Protein AF-A0A1Y5SF19-F1 (afdb_monomer_lite)

Foldseek 3Di:
DPPVVNVVVVVVVLVVVLVVCVVVVNPVVSVVSVVVVVVVVVVVVVVVVVVVVVVVVVVVVVVVVVVVVVVVVVVVVVVVVVVVVVVCVVVLVVVLVVLCVVCVVPADPVLNVLLCVLLVVLVVLVVVLVVVVVVLVVVLVVVLVVLVPDDDPDPVVSVVVNVVSVVVSVVVVVVSVVVVVVSVCSSCVSNVVSVVSSVVVVVCVVVVNPDHVVVVVCVVVNDPPPPD

Organism: NCBI:txid1312363

Secondary structure (DSSP, 8-state):
---HHHHHHHHHHHHHHHHHHHHTT-HHHHHHHHHHHHHHHHHHHHHHHHHHHHHHHHHHHHHHHHHHHHHHHHHHHHHHHHHHHHHHHHHHHHHHHHHHHHHGGGS-HHHHHHHHHHHHHHHHHHHHHHHHHHHHHHHHHHHHHHHHTS--S-HHHHHHHHHHHHHHHHHHHHHHHHHHHHHHHHHHHHHHHHHHHHHHHHHHHHTT----HHHHHHHHH-------

pLDDT: mean 84.12, std 7.46, range [51.75, 96.62]

Sequence (228 aa):
MHSDDERAEDDRRVNALVEYIRSLGLERMARDISDERIAGRIHDRQLWINSYDIQKSIEDDRQENIEQRFITFQAQLFDKAANYNNIVITFGYAGFFAIWNFVSDRLHSWDTALIALLLGSSLLVFIFWTLSVSFHNAFAMRKLTGIYLAEFENTEDKIAAIVEKESKINLGLMRLQRIWLFVFFFTVATGFSAGLALIVLMLCRVLGIDFDLFDIWIAVVGPPTYEI

Structure (mmCIF, N/CA/C/O backbone):
data_AF-A0A1Y5SF19-F1
#
_entry.id   AF-A0A1Y5SF19-F1
#
loop_
_atom_site.group_PDB
_atom_site.id
_atom_site.type_symbol
_atom_site.label_atom_id
_atom_site.label_alt_id
_atom_site.label_comp_id
_atom_site.label_asym_id
_atom_site.label_entity_id
_atom_site.label_seq_id
_atom_site.pdbx_PDB_ins_code
_atom_site.Cartn_x
_atom_site.Cartn_y
_atom_site.Cartn_z
_atom_site.occupancy
_atom_site.B_iso_or_equiv
_atom_site.auth_seq_id
_atom_site.auth_comp_id
_atom_site.auth_asym_id
_atom_site.auth_atom_id
_atom_site.pdbx_PDB_model_num
ATOM 1 N N . MET A 1 1 ? -31.923 -23.424 32.220 1.00 51.75 1 MET A N 1
ATOM 2 C CA . MET A 1 1 ? -32.894 -22.365 31.889 1.00 51.75 1 MET A CA 1
ATOM 3 C C . MET A 1 1 ? -34.243 -22.884 32.368 1.00 51.75 1 MET A C 1
ATOM 5 O O . MET A 1 1 ? -34.854 -23.654 31.644 1.00 51.75 1 MET A O 1
ATOM 9 N N . HIS A 1 2 ? -34.620 -22.628 33.628 1.00 59.09 2 HIS A N 1
ATOM 10 C CA . HIS A 1 2 ? -35.980 -22.958 34.084 1.00 59.09 2 HIS A CA 1
ATOM 11 C C . HIS A 1 2 ? -36.933 -22.095 33.266 1.00 59.09 2 HIS A C 1
ATOM 13 O O . HIS A 1 2 ? -36.716 -20.882 33.187 1.00 59.09 2 HIS A O 1
ATOM 19 N N . SER A 1 3 ? -37.906 -22.713 32.600 1.00 74.56 3 SER A N 1
ATOM 20 C CA . SER A 1 3 ? -38.904 -21.957 31.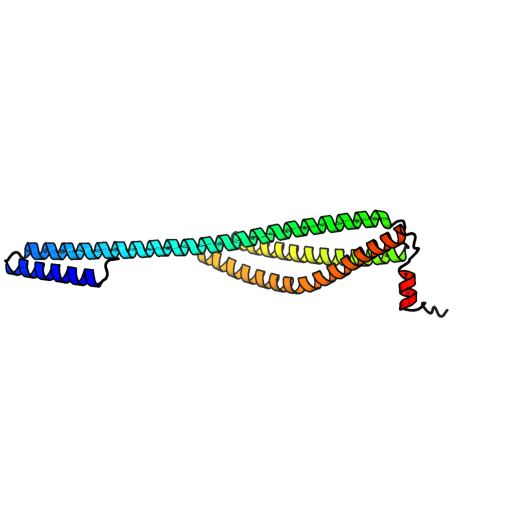850 1.00 74.56 3 SER A CA 1
ATOM 21 C C . SER A 1 3 ? -39.687 -21.083 32.829 1.00 74.56 3 SER A C 1
ATOM 23 O O . SER A 1 3 ? -39.880 -21.450 33.992 1.00 74.56 3 SER A O 1
ATOM 25 N N . ASP A 1 4 ? -40.129 -19.906 32.388 1.00 82.69 4 ASP A N 1
ATOM 26 C CA . ASP A 1 4 ? -40.944 -19.025 33.234 1.00 82.69 4 ASP A CA 1
ATOM 27 C C . ASP A 1 4 ? -42.213 -19.735 33.754 1.00 82.69 4 ASP A C 1
ATOM 29 O O . ASP A 1 4 ? -42.713 -19.400 34.828 1.00 82.69 4 ASP A O 1
ATOM 33 N N . ASP A 1 5 ? -42.658 -20.787 33.058 1.00 84.44 5 ASP A N 1
ATOM 34 C CA . ASP A 1 5 ? -43.740 -21.679 33.478 1.00 84.44 5 ASP A CA 1
ATOM 35 C C . ASP A 1 5 ? -43.418 -22.483 34.747 1.00 84.44 5 ASP A C 1
ATOM 37 O O . ASP A 1 5 ? -44.255 -22.540 35.652 1.00 84.44 5 ASP A O 1
ATOM 41 N N . GLU A 1 6 ? -42.212 -23.057 34.865 1.00 85.75 6 GLU A N 1
ATOM 42 C CA . GLU A 1 6 ? -41.793 -23.770 36.083 1.00 85.75 6 GLU A CA 1
ATOM 43 C C . GLU A 1 6 ? -41.767 -22.814 37.278 1.00 85.75 6 GLU A C 1
ATOM 45 O O . GLU A 1 6 ? -42.279 -23.139 38.347 1.00 85.75 6 GLU A O 1
ATOM 50 N N . ARG A 1 7 ? -41.265 -21.589 37.083 1.00 83.00 7 ARG A N 1
ATOM 51 C CA . ARG A 1 7 ? -41.240 -20.556 38.132 1.00 83.00 7 ARG A CA 1
ATOM 52 C C . ARG A 1 7 ? -42.643 -20.128 38.560 1.00 83.00 7 ARG A C 1
ATOM 54 O O . ARG A 1 7 ? -42.890 -19.943 39.751 1.00 83.00 7 ARG A O 1
ATOM 61 N N . ALA A 1 8 ? -43.568 -19.990 37.612 1.00 87.81 8 ALA A N 1
ATOM 62 C CA . ALA A 1 8 ? -44.952 -19.627 37.897 1.00 87.81 8 ALA A CA 1
ATOM 63 C C . ALA A 1 8 ? -45.712 -20.738 38.641 1.00 87.81 8 ALA A C 1
ATOM 65 O O . ALA A 1 8 ? -46.604 -20.461 39.445 1.00 87.81 8 ALA A O 1
ATOM 66 N N . GLU A 1 9 ? -45.406 -22.008 38.377 1.00 91.50 9 GLU A N 1
ATOM 67 C CA . GLU A 1 9 ? -45.963 -23.130 39.138 1.00 91.50 9 GLU A CA 1
ATOM 68 C C . GLU A 1 9 ? -45.400 -23.191 40.561 1.00 91.50 9 GLU A C 1
ATOM 70 O O . GLU A 1 9 ? -46.152 -23.369 41.521 1.00 91.50 9 GLU A O 1
ATOM 75 N N . ASP A 1 10 ? -44.104 -22.951 40.713 1.00 89.19 10 ASP A N 1
ATOM 76 C CA . ASP A 1 10 ? -43.437 -22.953 42.009 1.00 89.19 10 ASP A CA 1
ATOM 77 C C . ASP A 1 10 ? -43.920 -21.806 42.913 1.00 89.19 10 ASP A C 1
ATOM 79 O O . ASP A 1 10 ? -44.195 -22.006 44.098 1.00 89.19 10 ASP A O 1
ATOM 83 N N . ASP A 1 11 ? -44.133 -20.616 42.346 1.00 89.94 11 ASP A N 1
ATOM 84 C CA . ASP A 1 11 ? -44.724 -19.480 43.061 1.00 89.94 11 ASP A CA 1
ATOM 85 C C . ASP A 1 11 ? -46.183 -19.745 43.459 1.00 89.94 11 ASP A C 1
ATOM 87 O O . ASP A 1 11 ? -46.604 -19.365 44.553 1.00 89.94 11 ASP A O 1
ATOM 91 N N . ARG A 1 12 ? -46.951 -20.463 42.627 1.00 93.75 12 ARG A N 1
ATOM 92 C CA . ARG A 1 12 ? -48.301 -20.920 42.999 1.00 93.75 12 ARG A CA 1
ATOM 93 C C . ARG A 1 12 ? -48.258 -21.881 44.186 1.00 93.75 12 ARG A C 1
ATOM 95 O O . ARG A 1 12 ? -49.059 -21.729 45.108 1.00 93.75 12 ARG A O 1
ATOM 102 N N . ARG A 1 13 ? -47.314 -22.827 44.200 1.00 94.00 13 ARG A N 1
ATOM 103 C CA . ARG A 1 13 ? -47.142 -23.786 45.306 1.00 94.00 13 ARG A CA 1
ATOM 104 C C . ARG A 1 13 ? -46.737 -23.095 46.604 1.00 94.00 13 ARG A C 1
ATOM 106 O O . ARG A 1 13 ? -47.321 -23.383 47.646 1.00 94.00 13 ARG A O 1
ATOM 113 N N . VAL A 1 14 ? -45.791 -22.158 46.550 1.00 91.31 14 VAL A N 1
ATOM 114 C CA . VAL A 1 14 ? -45.365 -21.411 47.742 1.00 91.31 14 VAL A CA 1
ATOM 115 C C . VAL A 1 14 ? -46.466 -20.499 48.263 1.00 91.31 14 VAL A C 1
ATOM 117 O O . VAL A 1 14 ? -46.700 -20.485 49.467 1.00 91.31 14 VAL A O 1
ATOM 120 N N . ASN A 1 15 ? -47.204 -19.807 47.393 1.00 93.75 15 ASN A N 1
ATOM 121 C CA . ASN A 1 15 ? -48.325 -18.971 47.830 1.00 93.75 15 ASN A CA 1
ATOM 122 C C . ASN A 1 15 ? -49.430 -19.797 48.505 1.00 93.75 15 ASN A C 1
ATOM 124 O O . ASN A 1 15 ? -49.919 -19.402 49.562 1.00 93.75 15 ASN A O 1
ATOM 128 N N . ALA A 1 16 ? -49.767 -20.969 47.956 1.00 95.31 16 ALA A N 1
ATOM 129 C CA . ALA A 1 16 ? -50.725 -21.883 48.578 1.00 95.31 16 ALA A CA 1
ATOM 130 C C . ALA A 1 16 ? -50.248 -22.368 49.961 1.00 95.31 16 ALA A C 1
ATOM 132 O O . ALA A 1 16 ? -51.035 -22.467 50.902 1.00 95.31 16 ALA A O 1
ATOM 133 N N . LEU A 1 17 ? -48.945 -22.629 50.109 1.00 94.62 17 LEU A N 1
ATOM 134 C CA . LEU A 1 17 ? -48.341 -23.042 51.375 1.00 94.62 17 LEU A CA 1
ATOM 135 C C . LEU A 1 17 ? -48.334 -21.902 52.409 1.00 94.62 17 LEU A C 1
ATOM 137 O O . LEU A 1 17 ? -48.634 -22.131 53.579 1.00 94.62 17 LEU A O 1
ATOM 141 N N . VAL A 1 18 ? -48.073 -20.666 51.979 1.00 94.56 18 VAL A N 1
ATOM 142 C CA . VAL A 1 18 ? -48.155 -19.457 52.816 1.00 94.56 18 VAL A CA 1
ATOM 143 C C . VAL A 1 18 ? -49.590 -19.214 53.301 1.00 94.56 18 VAL A C 1
ATOM 145 O O . VAL A 1 18 ? -49.793 -18.948 54.488 1.00 94.56 18 VAL A O 1
ATOM 148 N N . GLU A 1 19 ? -50.594 -19.344 52.427 1.00 94.69 19 GLU A N 1
ATOM 149 C CA . GLU A 1 19 ? -52.012 -19.241 52.808 1.00 94.69 19 GLU A CA 1
ATOM 150 C C . GLU A 1 19 ? -52.418 -20.330 53.803 1.00 94.69 19 GLU A C 1
ATOM 152 O O . GLU A 1 19 ? -53.073 -20.040 54.808 1.00 94.69 19 GLU A O 1
ATOM 157 N N . TYR A 1 20 ? -51.970 -21.565 53.573 1.00 95.75 20 TYR A N 1
ATOM 158 C CA . TYR A 1 20 ? -52.215 -22.673 54.486 1.00 95.75 20 TYR A CA 1
ATOM 159 C C . TYR A 1 20 ? -51.613 -22.414 55.877 1.00 95.75 20 TYR A C 1
ATOM 161 O O . TYR A 1 20 ? -52.317 -22.520 56.880 1.00 95.75 20 TYR A O 1
ATOM 169 N N . ILE A 1 21 ? -50.350 -21.987 55.964 1.00 93.69 21 ILE A N 1
ATOM 170 C CA . ILE A 1 21 ? -49.694 -21.654 57.244 1.00 93.69 21 ILE A CA 1
ATOM 171 C C . ILE A 1 21 ? -50.409 -20.496 57.953 1.00 93.69 21 ILE A C 1
ATOM 173 O O . ILE A 1 21 ? -50.584 -20.528 59.174 1.00 93.69 21 ILE A O 1
ATOM 177 N N . ARG A 1 22 ? -50.881 -19.493 57.202 1.00 93.56 22 ARG A N 1
ATOM 178 C CA . ARG A 1 22 ? -51.664 -18.382 57.756 1.00 93.56 22 ARG A CA 1
ATOM 179 C C . ARG A 1 22 ? -52.989 -18.875 58.351 1.00 93.56 22 ARG A C 1
ATOM 181 O O . ARG A 1 22 ? -53.363 -18.424 59.431 1.00 93.56 22 ARG A O 1
ATOM 188 N N . SER A 1 23 ? -53.649 -19.844 57.712 1.00 95.38 23 SER A N 1
ATOM 189 C CA . SER A 1 23 ? -54.886 -20.453 58.229 1.00 95.38 23 SER A CA 1
ATOM 190 C C . SER A 1 23 ? -54.698 -21.204 59.559 1.00 95.38 23 SER A C 1
ATOM 192 O O . SER A 1 23 ? -55.637 -21.303 60.343 1.00 95.38 23 SER A O 1
ATOM 194 N N . LEU A 1 24 ? -53.474 -21.660 59.861 1.00 96.19 24 LEU A N 1
ATOM 195 C CA . LEU A 1 24 ? -53.110 -22.302 61.132 1.00 96.19 24 LEU A CA 1
ATOM 196 C C . LEU A 1 24 ? -52.789 -21.295 62.258 1.00 96.19 24 LEU A C 1
ATOM 198 O O . LEU A 1 24 ? -52.412 -21.704 63.354 1.00 96.19 24 LEU A O 1
ATOM 202 N N . GLY A 1 25 ? -52.900 -19.984 62.006 1.00 95.56 25 GLY A N 1
ATOM 203 C CA . GLY A 1 25 ? -52.588 -18.922 62.973 1.00 95.56 25 GLY A CA 1
ATOM 204 C C . GLY A 1 25 ? -51.095 -18.594 63.108 1.00 95.56 25 GLY A C 1
ATOM 205 O O . GLY A 1 25 ? -50.709 -17.797 63.963 1.00 95.56 25 GLY A O 1
ATOM 206 N N . LEU A 1 26 ? -50.235 -19.167 62.260 1.00 96.62 26 LEU A N 1
ATOM 207 C CA . LEU A 1 26 ? -48.782 -18.962 62.275 1.00 96.62 26 LEU A CA 1
ATOM 208 C C . LEU A 1 26 ? -48.362 -17.781 61.384 1.00 96.62 26 LEU A C 1
ATOM 210 O O . LEU A 1 26 ? -47.526 -17.918 60.490 1.00 96.62 26 LEU A O 1
ATOM 214 N N . GLU A 1 27 ? -48.928 -16.594 61.619 1.00 95.06 27 GLU A N 1
ATOM 215 C CA . GLU A 1 27 ? -48.705 -15.432 60.743 1.00 95.06 27 GLU A CA 1
ATOM 216 C C . GLU A 1 27 ? -47.234 -15.044 60.580 1.00 95.06 27 GLU A C 1
ATOM 218 O O . GLU A 1 27 ? -46.820 -14.646 59.492 1.00 95.06 27 GLU A O 1
ATOM 223 N N . ARG A 1 28 ? -46.448 -15.147 61.656 1.00 95.06 28 ARG A N 1
ATOM 224 C CA . ARG A 1 28 ? -45.032 -14.769 61.636 1.00 95.06 28 ARG A CA 1
ATOM 225 C C . ARG A 1 28 ? -44.236 -15.655 60.678 1.00 95.06 28 ARG A C 1
ATOM 227 O O . ARG A 1 28 ? -43.524 -15.136 59.836 1.00 95.06 28 ARG A O 1
ATOM 234 N N . MET A 1 29 ? -44.449 -16.970 60.741 1.00 93.50 29 MET A N 1
ATOM 235 C CA . MET A 1 29 ? -43.780 -17.930 59.860 1.00 93.50 29 MET A CA 1
ATOM 236 C C . MET A 1 29 ? -44.219 -17.762 58.401 1.00 93.50 29 MET A C 1
ATOM 238 O O . MET A 1 29 ? -43.385 -17.792 57.504 1.00 93.50 29 MET A O 1
ATOM 242 N N . ALA A 1 30 ? -45.513 -17.524 58.154 1.00 92.62 30 ALA A N 1
ATOM 243 C CA . ALA A 1 30 ? -46.012 -17.227 56.810 1.00 92.62 30 ALA A CA 1
ATOM 244 C C . ALA A 1 30 ? -45.360 -15.962 56.216 1.00 92.62 30 ALA A C 1
ATOM 246 O O . ALA A 1 30 ? -45.064 -15.919 55.022 1.00 92.62 30 ALA A O 1
ATOM 247 N N . ARG A 1 31 ? -45.123 -14.939 57.050 1.00 94.12 31 ARG A N 1
ATOM 248 C CA . ARG A 1 31 ? -44.456 -13.694 56.652 1.00 94.12 31 ARG A CA 1
ATOM 249 C C . ARG A 1 31 ? -42.971 -13.915 56.367 1.00 94.12 31 ARG A C 1
ATOM 251 O O . ARG A 1 31 ? -42.526 -13.542 55.290 1.00 94.12 31 ARG A O 1
ATOM 258 N N . ASP A 1 32 ? -42.261 -14.603 57.258 1.00 94.88 32 ASP A N 1
ATOM 259 C CA . ASP A 1 32 ? -40.832 -14.900 57.097 1.00 94.88 32 ASP A CA 1
ATOM 260 C C . ASP A 1 32 ? -40.567 -15.703 55.804 1.00 94.88 32 ASP A C 1
ATOM 262 O O . ASP A 1 32 ? -39.682 -15.348 55.030 1.00 94.88 32 ASP A O 1
ATOM 266 N N . ILE A 1 33 ? -41.399 -16.714 55.502 1.00 91.31 33 ILE A N 1
ATOM 267 C CA . ILE A 1 33 ? -41.307 -17.504 54.256 1.00 91.31 33 ILE A CA 1
ATOM 268 C C . ILE A 1 33 ? -41.541 -16.627 53.016 1.00 91.31 33 ILE A C 1
ATOM 270 O O . ILE A 1 33 ? -40.843 -16.761 52.009 1.00 91.31 33 ILE A O 1
ATOM 274 N N . SER A 1 34 ? -42.530 -15.729 53.067 1.00 91.69 34 SER A N 1
ATOM 275 C CA . SER A 1 34 ? -42.816 -14.798 51.970 1.00 91.69 34 SER A CA 1
ATOM 276 C C . SER A 1 34 ? -41.658 -13.821 51.745 1.00 91.69 34 SER A C 1
ATOM 278 O O . SER A 1 34 ? -41.264 -13.586 50.601 1.00 91.69 34 SER A O 1
ATOM 280 N N . ASP A 1 35 ? -41.103 -13.263 52.819 1.00 93.44 35 ASP A N 1
ATOM 281 C CA . ASP A 1 35 ? -40.017 -12.285 52.761 1.00 93.44 35 ASP A CA 1
ATOM 282 C C . ASP A 1 35 ? -38.720 -12.926 52.246 1.00 93.44 35 ASP A C 1
ATOM 284 O O . ASP A 1 35 ? -38.072 -12.368 51.358 1.00 93.44 35 ASP A O 1
ATOM 288 N N . GLU A 1 36 ? -38.385 -14.136 52.705 1.00 91.75 36 GLU A N 1
ATOM 289 C CA . GLU A 1 36 ? -37.239 -14.906 52.210 1.00 91.75 36 GLU A CA 1
ATOM 290 C C . GLU A 1 36 ? -37.381 -15.236 50.714 1.00 91.75 36 GLU A C 1
ATOM 292 O O . GLU A 1 36 ? -36.435 -15.067 49.941 1.00 91.75 36 GLU A O 1
ATOM 297 N N . ARG A 1 37 ? -38.587 -15.603 50.257 1.00 87.56 37 ARG A N 1
ATOM 298 C CA . ARG A 1 37 ? -38.882 -15.844 48.831 1.00 87.56 37 ARG A CA 1
ATOM 299 C C . ARG A 1 37 ? -38.738 -14.567 47.993 1.00 87.56 37 ARG A C 1
ATOM 301 O O . ARG A 1 37 ? -38.227 -14.614 46.873 1.00 87.56 37 ARG A O 1
ATOM 308 N N . ILE A 1 38 ? -39.186 -13.416 48.502 1.00 89.38 38 ILE A N 1
ATOM 309 C CA . ILE A 1 38 ? -39.025 -12.119 47.823 1.00 89.38 38 ILE A CA 1
ATOM 310 C C . ILE A 1 38 ? -37.543 -11.740 47.742 1.00 89.38 38 ILE A C 1
ATOM 312 O O . ILE A 1 38 ? -37.080 -11.371 46.661 1.00 89.38 38 ILE A O 1
ATOM 316 N N . ALA A 1 39 ? -36.797 -11.880 48.840 1.00 90.75 39 ALA A N 1
ATOM 317 C CA . ALA A 1 39 ? -35.363 -11.617 48.883 1.00 90.75 39 ALA A CA 1
ATOM 318 C C . ALA A 1 39 ? -34.590 -12.521 47.908 1.00 90.75 39 ALA A C 1
ATOM 320 O O . ALA A 1 39 ? -33.769 -12.023 47.137 1.00 90.75 39 ALA A O 1
ATOM 321 N N . GLY A 1 40 ? -34.925 -13.815 47.861 1.00 89.69 40 GLY A N 1
ATOM 322 C CA . GLY A 1 40 ? -34.378 -14.766 46.892 1.00 89.69 40 GLY A CA 1
ATOM 323 C C . GLY A 1 40 ? -34.631 -14.340 45.444 1.00 89.69 40 GLY A C 1
ATOM 324 O O . GLY A 1 40 ? -33.696 -14.277 44.653 1.00 89.69 40 GLY A O 1
ATOM 325 N N . ARG A 1 41 ? -35.859 -13.920 45.097 1.00 85.38 41 ARG A N 1
ATOM 326 C CA . ARG A 1 41 ? -36.172 -13.430 43.737 1.00 85.38 41 ARG A CA 1
ATOM 327 C C . ARG A 1 41 ? -35.402 -12.171 43.355 1.00 85.38 41 ARG A C 1
ATOM 329 O O . ARG A 1 41 ? -35.012 -12.028 42.197 1.00 85.38 41 ARG A O 1
ATOM 336 N N . ILE A 1 42 ? -35.221 -11.241 44.292 1.00 89.50 42 ILE A N 1
ATOM 337 C CA . ILE A 1 42 ? -34.429 -10.028 44.051 1.00 89.50 42 ILE A CA 1
ATOM 338 C C . ILE A 1 42 ? -32.971 -10.415 43.795 1.00 89.50 42 ILE A C 1
ATOM 340 O O . ILE A 1 42 ? -32.379 -9.936 42.829 1.00 89.50 42 ILE A O 1
ATOM 344 N N . HIS A 1 43 ? -32.420 -11.319 44.607 1.00 89.31 43 HIS A N 1
ATOM 345 C CA . HIS A 1 43 ? -31.059 -11.819 44.439 1.00 89.31 43 HIS A CA 1
ATOM 346 C C . HIS A 1 43 ? -30.867 -12.535 43.094 1.00 89.31 43 HIS A C 1
ATOM 348 O O . HIS A 1 43 ? -29.951 -12.193 42.349 1.00 89.31 43 HIS A O 1
ATOM 354 N N . ASP A 1 44 ? -31.774 -13.441 42.727 1.00 88.56 44 ASP A N 1
ATOM 355 C CA . ASP A 1 44 ? -31.727 -14.172 41.456 1.00 88.56 44 ASP A CA 1
ATOM 356 C C . ASP A 1 44 ? -31.834 -13.241 40.243 1.00 88.56 44 ASP A C 1
ATOM 358 O O . ASP A 1 44 ? -31.121 -13.415 39.253 1.00 88.56 44 ASP A O 1
ATOM 362 N N . ARG A 1 45 ? -32.698 -12.218 40.307 1.00 85.12 45 ARG A N 1
ATOM 363 C CA . ARG A 1 45 ? -32.780 -11.194 39.254 1.00 85.12 45 ARG A CA 1
ATOM 364 C C . ARG A 1 45 ? -31.498 -10.380 39.161 1.00 85.12 45 ARG A C 1
ATOM 366 O O . ARG A 1 45 ? -31.059 -10.099 38.052 1.00 85.12 45 ARG A O 1
ATOM 373 N N . GLN A 1 46 ? -30.886 -10.032 40.291 1.00 88.94 46 GLN A N 1
ATOM 374 C CA . GLN A 1 46 ? -29.619 -9.305 40.299 1.00 88.94 46 GLN A CA 1
ATOM 375 C C . GLN A 1 46 ? -28.492 -10.144 39.688 1.00 88.94 46 GLN A C 1
ATOM 377 O O . GLN A 1 46 ? -27.716 -9.627 38.888 1.00 88.94 46 GLN A O 1
ATOM 382 N N . LEU A 1 47 ? -28.430 -11.441 40.013 1.00 89.31 47 LEU A N 1
ATOM 383 C CA . LEU A 1 47 ? -27.497 -12.381 39.390 1.00 89.31 47 LEU A CA 1
ATOM 384 C C . LEU A 1 47 ? -27.734 -12.484 37.883 1.00 89.31 47 LEU A C 1
ATOM 386 O O . LEU A 1 47 ? -26.774 -12.473 37.118 1.00 89.31 47 LEU A O 1
ATOM 390 N N . TRP A 1 48 ? -28.997 -12.538 37.453 1.00 84.56 48 TRP A N 1
ATOM 391 C CA . TRP A 1 48 ? -29.341 -12.590 36.036 1.00 84.56 48 TRP A CA 1
ATOM 392 C C . TRP A 1 48 ? -28.914 -11.321 35.290 1.00 84.56 48 TRP A C 1
ATOM 394 O O . TRP A 1 48 ? -28.211 -11.436 34.289 1.00 84.56 48 TRP A O 1
ATOM 404 N N . ILE A 1 49 ? -29.255 -10.131 35.799 1.00 88.50 49 ILE A N 1
ATOM 405 C CA . ILE A 1 49 ? -28.849 -8.841 35.210 1.00 88.50 49 ILE A CA 1
ATOM 406 C C . ILE A 1 49 ? -27.324 -8.766 35.111 1.00 88.50 49 ILE A C 1
ATOM 408 O O . ILE A 1 49 ? -26.791 -8.511 34.039 1.00 88.50 49 ILE A O 1
ATOM 412 N N . ASN A 1 50 ? -26.620 -9.085 36.200 1.00 89.75 50 ASN A N 1
ATOM 413 C CA . ASN A 1 50 ? -25.161 -9.054 36.222 1.00 89.75 50 ASN A CA 1
ATOM 414 C C . ASN A 1 50 ? -24.556 -10.062 35.227 1.00 89.75 50 ASN A C 1
ATOM 416 O O . ASN A 1 50 ? -23.615 -9.745 34.510 1.00 89.75 50 ASN A O 1
ATOM 420 N N . SER A 1 51 ? -25.124 -11.269 35.120 1.00 85.81 51 SER A N 1
ATOM 421 C CA . SER A 1 51 ? -24.669 -12.266 34.142 1.00 85.81 51 SER A CA 1
ATOM 422 C C . SER A 1 51 ? -24.904 -11.828 32.696 1.00 85.81 51 SER A C 1
ATOM 424 O O . SER A 1 51 ? -24.067 -12.095 31.837 1.00 85.81 51 SER A O 1
ATOM 426 N N . TYR A 1 52 ? -26.016 -11.137 32.437 1.00 89.88 52 TYR A N 1
ATOM 427 C CA . TYR A 1 52 ? -26.347 -10.598 31.125 1.00 89.88 52 TYR A CA 1
ATOM 428 C C . TYR A 1 52 ? -25.394 -9.463 30.740 1.00 89.88 52 TYR A C 1
ATOM 430 O O . TYR A 1 52 ? -24.843 -9.485 29.642 1.00 89.88 52 TYR A O 1
ATOM 438 N N . ASP A 1 53 ? -25.135 -8.527 31.656 1.00 88.31 53 ASP A N 1
ATOM 439 C CA . ASP A 1 53 ? -24.197 -7.423 31.437 1.00 88.31 53 ASP A CA 1
ATOM 440 C C . ASP A 1 53 ? -22.769 -7.937 31.192 1.00 88.31 53 ASP A C 1
ATOM 442 O O . ASP A 1 53 ? -22.111 -7.480 30.259 1.00 88.31 53 ASP A O 1
ATOM 446 N N . ILE A 1 54 ? -22.322 -8.949 31.949 1.00 85.50 54 ILE A N 1
ATOM 447 C CA . ILE A 1 54 ? -21.019 -9.607 31.741 1.00 85.50 54 ILE A CA 1
ATOM 448 C C . ILE A 1 54 ? -20.954 -10.300 30.375 1.00 85.50 54 ILE A C 1
ATOM 450 O O . ILE A 1 54 ? -19.953 -10.196 29.672 1.00 85.50 54 ILE A O 1
ATOM 454 N N . GLN A 1 55 ? -21.996 -11.035 29.977 1.00 87.50 55 GLN A N 1
ATOM 455 C CA . GLN A 1 55 ? -22.007 -11.686 28.663 1.00 87.50 55 GLN A CA 1
ATOM 456 C C . GLN A 1 55 ? -21.973 -10.668 27.528 1.00 87.50 55 GLN A C 1
ATOM 458 O O . GLN A 1 55 ? -21.265 -10.877 26.544 1.00 87.50 55 GLN A O 1
ATOM 463 N N . LYS A 1 56 ? -22.711 -9.568 27.678 1.00 89.50 56 LYS A N 1
ATOM 464 C CA . LYS A 1 56 ? -22.732 -8.490 26.701 1.00 89.50 56 LYS A CA 1
ATOM 465 C C . LYS A 1 56 ? -21.367 -7.812 26.591 1.00 89.50 56 LYS A C 1
ATOM 467 O O . LYS A 1 56 ? -20.869 -7.689 25.481 1.00 89.50 56 LYS A O 1
ATOM 472 N N . SER A 1 57 ? -20.728 -7.464 27.711 1.00 82.75 57 SER A N 1
ATOM 473 C CA . SER A 1 57 ? -19.396 -6.849 27.681 1.00 82.75 57 SER A CA 1
ATOM 474 C C . SER A 1 57 ? -18.349 -7.774 27.057 1.00 82.75 57 SER A C 1
ATOM 476 O O . SER A 1 57 ? -17.505 -7.311 26.306 1.00 82.75 57 SER A O 1
ATOM 478 N N . ILE A 1 58 ? -18.422 -9.089 27.305 1.00 84.69 58 ILE A N 1
ATOM 479 C CA . ILE A 1 58 ? -17.524 -10.071 26.673 1.00 84.69 58 ILE A CA 1
ATOM 480 C C . ILE A 1 58 ? -17.725 -10.120 25.153 1.00 84.69 58 ILE A C 1
ATOM 482 O O . ILE A 1 58 ? -16.749 -10.259 24.416 1.00 84.69 58 ILE A O 1
ATOM 486 N N . GLU A 1 59 ? -18.969 -10.060 24.676 1.00 84.75 59 GLU A N 1
ATOM 487 C CA . GLU A 1 59 ? -19.258 -10.077 23.240 1.00 84.75 59 GLU A CA 1
ATOM 488 C C . GLU A 1 59 ? -18.822 -8.771 22.566 1.00 84.75 59 GLU A C 1
ATOM 490 O O . GLU A 1 59 ? -18.185 -8.826 21.513 1.00 84.75 59 GLU A O 1
ATOM 495 N N . ASP A 1 60 ? -19.079 -7.627 23.203 1.00 84.81 60 ASP A N 1
ATOM 496 C CA . ASP A 1 60 ? -18.636 -6.310 22.736 1.00 84.81 60 ASP A CA 1
ATOM 497 C C . ASP A 1 60 ? -17.090 -6.255 22.679 1.00 84.81 60 ASP A C 1
ATOM 499 O O . ASP A 1 60 ? -16.517 -5.989 21.619 1.00 84.81 60 ASP A O 1
ATOM 503 N N . ASP A 1 61 ? -16.394 -6.666 23.749 1.00 79.94 61 ASP A N 1
ATOM 504 C CA . ASP A 1 61 ? -14.925 -6.769 23.796 1.00 79.94 61 ASP A CA 1
ATOM 505 C C . ASP A 1 61 ? -14.380 -7.712 22.713 1.00 79.94 61 ASP A C 1
ATOM 507 O O . ASP A 1 61 ? -13.298 -7.504 22.149 1.00 79.94 61 ASP A O 1
ATOM 511 N N . ARG A 1 62 ? -15.098 -8.804 22.425 1.00 78.06 62 ARG A N 1
ATOM 512 C CA . ARG A 1 62 ? -14.709 -9.769 21.396 1.00 78.06 62 ARG A CA 1
ATOM 513 C C . ARG A 1 62 ? -14.865 -9.175 20.001 1.00 78.06 62 ARG A C 1
ATOM 515 O O . ARG A 1 62 ? -13.983 -9.407 19.170 1.00 78.06 62 ARG A O 1
ATOM 522 N N . GLN A 1 63 ? -15.942 -8.438 19.740 1.00 82.62 63 GLN A N 1
ATOM 523 C CA . GLN A 1 63 ? -16.151 -7.742 18.472 1.00 82.62 63 GLN A CA 1
ATOM 524 C C . GLN A 1 63 ? -15.064 -6.691 18.248 1.00 82.62 63 GLN A C 1
ATOM 526 O O . GLN A 1 63 ? -14.376 -6.761 17.228 1.00 82.62 63 GLN A O 1
ATOM 531 N N . GLU A 1 64 ? -14.804 -5.827 19.231 1.00 78.81 64 GLU A N 1
ATOM 532 C CA . GLU A 1 64 ? -13.734 -4.826 19.150 1.00 78.81 64 GLU A CA 1
ATOM 533 C C . GLU A 1 64 ? -12.362 -5.473 18.909 1.00 78.81 64 GLU A C 1
ATOM 535 O O . GLU A 1 64 ? -11.604 -5.049 18.033 1.00 78.81 64 GLU A O 1
ATOM 540 N N . ASN A 1 65 ? -12.046 -6.564 19.618 1.00 75.69 65 ASN A N 1
ATOM 541 C CA . ASN A 1 65 ? -10.799 -7.301 19.404 1.00 75.69 65 ASN A CA 1
ATOM 542 C C . ASN A 1 65 ? -10.695 -7.897 17.993 1.00 75.69 65 ASN A C 1
ATOM 544 O O . ASN A 1 65 ? -9.601 -7.945 17.423 1.00 75.69 65 ASN A O 1
ATOM 548 N N . ILE A 1 66 ? -11.795 -8.400 17.427 1.00 77.06 66 ILE A N 1
ATOM 549 C CA . ILE A 1 66 ? -11.809 -8.949 16.065 1.00 77.06 66 ILE A CA 1
ATOM 550 C C . ILE A 1 66 ? -11.597 -7.830 15.043 1.00 77.06 66 ILE A C 1
ATOM 552 O O . ILE A 1 66 ? -10.777 -7.997 14.137 1.00 77.06 66 ILE A O 1
ATOM 556 N N . GLU A 1 67 ? -12.266 -6.690 15.206 1.00 73.12 67 GLU A N 1
ATOM 557 C CA . GLU A 1 67 ? -12.107 -5.526 14.332 1.00 73.12 67 GLU A CA 1
ATOM 558 C C . GLU A 1 67 ? -10.676 -4.987 14.371 1.00 73.12 67 GLU A C 1
ATOM 560 O O . GLU A 1 67 ? -10.036 -4.841 13.327 1.00 73.12 67 GLU A O 1
ATOM 565 N N . GLN A 1 68 ? -10.115 -4.792 15.567 1.00 73.06 68 GLN A N 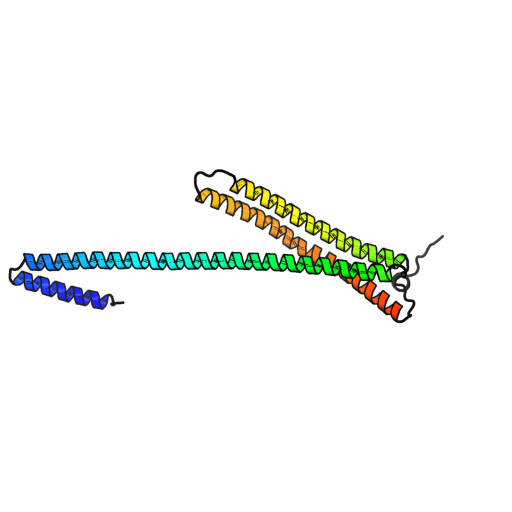1
ATOM 566 C CA . GLN A 1 68 ? -8.729 -4.353 15.727 1.00 73.06 68 GLN A CA 1
ATOM 567 C C . GLN A 1 68 ? -7.740 -5.341 15.106 1.00 73.06 68 GLN A C 1
ATOM 569 O O . GLN A 1 68 ? -6.784 -4.930 14.439 1.00 73.06 68 GLN A O 1
ATOM 574 N N . ARG A 1 69 ? -7.957 -6.652 15.274 1.00 72.31 69 ARG A N 1
ATOM 575 C CA . ARG A 1 69 ? -7.120 -7.681 14.638 1.00 72.31 69 ARG A CA 1
ATOM 576 C C . ARG A 1 69 ? -7.230 -7.639 13.125 1.00 72.31 69 ARG A C 1
ATOM 578 O O . ARG A 1 69 ? -6.212 -7.801 12.458 1.00 72.31 69 ARG A O 1
ATOM 585 N N . PHE A 1 70 ? -8.422 -7.411 12.585 1.00 72.12 70 PHE A N 1
ATOM 586 C CA . PHE A 1 70 ? -8.631 -7.288 11.149 1.00 72.12 70 PHE A CA 1
ATOM 587 C C . PHE A 1 70 ? -7.905 -6.064 10.583 1.00 72.12 70 PHE A C 1
ATOM 589 O O . PHE A 1 70 ? -7.162 -6.201 9.612 1.00 72.12 70 PHE A O 1
ATOM 596 N N . ILE A 1 71 ? -8.027 -4.903 11.235 1.00 74.50 71 ILE A N 1
ATOM 597 C CA . ILE A 1 71 ? -7.305 -3.674 10.872 1.00 74.50 71 ILE A CA 1
ATOM 598 C C . ILE A 1 71 ? -5.792 -3.901 10.941 1.00 74.50 71 ILE A C 1
ATOM 600 O O . ILE A 1 71 ? -5.072 -3.608 9.988 1.00 74.50 71 ILE A O 1
ATOM 604 N N . THR A 1 72 ? -5.303 -4.482 12.038 1.00 71.50 72 THR A N 1
ATOM 605 C CA . THR A 1 72 ? -3.872 -4.769 12.224 1.00 71.50 72 THR A CA 1
ATOM 606 C C . THR A 1 72 ? -3.354 -5.733 11.160 1.00 71.50 72 THR A C 1
ATOM 608 O O . THR A 1 72 ? -2.292 -5.516 10.582 1.00 71.50 72 THR A O 1
ATOM 611 N N . PHE A 1 73 ? -4.106 -6.792 10.866 1.00 74.56 73 PHE A N 1
ATOM 612 C CA . PHE A 1 73 ? -3.760 -7.759 9.831 1.00 74.56 73 PHE A CA 1
ATOM 613 C C . PHE A 1 73 ? -3.744 -7.116 8.441 1.00 74.56 73 PHE A C 1
ATOM 615 O O . PHE A 1 73 ? -2.811 -7.338 7.670 1.00 74.56 73 PHE A O 1
ATOM 622 N N . GLN A 1 74 ? -4.733 -6.276 8.135 1.00 67.00 74 GLN A N 1
ATOM 623 C CA . GLN A 1 74 ? -4.797 -5.539 6.881 1.00 67.00 74 GLN A CA 1
ATOM 624 C C . GLN A 1 74 ? -3.600 -4.591 6.734 1.00 67.00 74 GLN A C 1
ATOM 626 O O . GLN A 1 74 ? -2.945 -4.608 5.693 1.00 67.00 74 GLN A O 1
ATOM 631 N N . ALA A 1 75 ? -3.260 -3.834 7.781 1.00 72.62 75 ALA A N 1
ATOM 632 C CA . ALA A 1 75 ? -2.081 -2.971 7.806 1.00 72.62 75 ALA A CA 1
ATOM 633 C C . ALA A 1 75 ? -0.788 -3.771 7.569 1.00 72.62 75 ALA A C 1
ATOM 635 O O . ALA A 1 75 ? -0.002 -3.432 6.687 1.00 72.62 75 ALA A O 1
ATOM 636 N N . GLN A 1 76 ? -0.613 -4.905 8.258 1.00 72.31 76 GLN A N 1
ATOM 637 C CA . GLN A 1 76 ? 0.547 -5.782 8.066 1.00 72.31 76 GLN A CA 1
ATOM 638 C C . GLN A 1 76 ? 0.643 -6.357 6.645 1.00 72.31 76 GLN A C 1
ATOM 640 O O . GLN A 1 76 ? 1.747 -6.502 6.114 1.00 72.31 76 GLN A O 1
ATOM 645 N N . LEU A 1 77 ? -0.485 -6.711 6.021 1.00 70.81 77 LEU A N 1
ATOM 646 C CA . LEU A 1 77 ? -0.507 -7.157 4.626 1.00 70.81 77 LEU A CA 1
ATOM 647 C C . LEU A 1 77 ? -0.106 -6.033 3.671 1.00 70.81 77 LEU A C 1
ATOM 649 O O . LEU A 1 77 ? 0.689 -6.278 2.763 1.00 70.81 77 LEU A O 1
ATOM 653 N N . PHE A 1 78 ? -0.610 -4.815 3.887 1.00 71.62 78 PHE A N 1
ATOM 654 C CA . PHE A 1 78 ? -0.227 -3.645 3.099 1.00 71.62 78 PHE A CA 1
ATOM 655 C C . PHE A 1 78 ? 1.265 -3.337 3.226 1.00 71.62 78 PHE A C 1
ATOM 657 O O . PHE A 1 78 ? 1.929 -3.167 2.205 1.00 71.62 78 PHE A O 1
ATOM 664 N N . ASP A 1 79 ? 1.815 -3.352 4.440 1.00 72.19 79 ASP A N 1
ATOM 665 C CA . ASP A 1 79 ? 3.240 -3.102 4.675 1.00 72.19 79 ASP A CA 1
ATOM 666 C C . ASP A 1 79 ? 4.123 -4.168 4.015 1.00 72.19 79 ASP A C 1
ATOM 668 O O . ASP A 1 79 ? 5.122 -3.851 3.362 1.00 72.19 79 ASP A O 1
ATOM 672 N N . LYS A 1 80 ? 3.737 -5.448 4.114 1.00 74.44 80 LYS A N 1
ATOM 673 C CA . LYS A 1 80 ? 4.443 -6.541 3.429 1.00 74.44 80 LYS A CA 1
ATOM 674 C C . LYS A 1 80 ? 4.373 -6.403 1.912 1.00 74.44 80 LYS A C 1
ATOM 676 O O . LYS A 1 80 ? 5.392 -6.593 1.249 1.00 74.44 80 LYS A O 1
ATOM 681 N N . ALA A 1 81 ? 3.206 -6.068 1.365 1.00 70.19 81 ALA A N 1
ATOM 682 C CA . ALA A 1 81 ? 3.029 -5.852 -0.066 1.00 70.19 81 ALA A CA 1
ATOM 683 C C . ALA A 1 81 ? 3.855 -4.656 -0.561 1.00 70.19 81 ALA A C 1
ATOM 685 O O . ALA A 1 81 ? 4.506 -4.754 -1.599 1.00 70.19 81 ALA A O 1
ATOM 686 N N . ALA A 1 82 ? 3.894 -3.560 0.201 1.00 74.00 82 ALA A N 1
ATOM 687 C CA . ALA A 1 82 ? 4.713 -2.392 -0.106 1.00 74.00 82 ALA A CA 1
ATOM 688 C C . ALA A 1 82 ? 6.209 -2.734 -0.095 1.00 74.00 82 ALA A C 1
ATOM 690 O O . ALA A 1 82 ? 6.929 -2.385 -1.031 1.00 74.00 82 ALA A O 1
ATOM 691 N N . ASN A 1 83 ? 6.674 -3.473 0.917 1.00 74.25 83 ASN A N 1
ATOM 692 C CA . ASN A 1 83 ? 8.066 -3.908 0.993 1.00 74.25 83 ASN A CA 1
ATOM 693 C C . ASN A 1 83 ? 8.435 -4.848 -0.167 1.00 74.25 83 ASN A C 1
ATOM 695 O O . ASN A 1 83 ? 9.457 -4.658 -0.823 1.00 74.25 83 ASN A O 1
ATOM 699 N N . TYR A 1 84 ? 7.571 -5.821 -0.475 1.00 71.88 84 TYR A N 1
ATOM 700 C CA . TYR A 1 84 ? 7.754 -6.710 -1.622 1.00 71.88 84 TYR A CA 1
ATOM 701 C C . TYR A 1 84 ? 7.823 -5.932 -2.940 1.00 71.88 84 TYR A C 1
ATOM 703 O O . TYR A 1 84 ? 8.721 -6.168 -3.744 1.00 71.88 84 TYR A O 1
ATOM 711 N N . ASN A 1 85 ? 6.924 -4.965 -3.141 1.00 77.19 85 ASN A N 1
ATOM 712 C CA . ASN A 1 85 ? 6.914 -4.132 -4.338 1.00 77.19 85 ASN A CA 1
ATOM 713 C C . ASN A 1 85 ? 8.222 -3.340 -4.480 1.00 77.19 85 ASN A C 1
ATOM 715 O O . ASN A 1 85 ? 8.838 -3.359 -5.541 1.00 77.19 85 ASN A O 1
ATOM 719 N N . ASN A 1 86 ? 8.704 -2.722 -3.398 1.00 80.88 86 ASN A N 1
ATOM 720 C CA . ASN A 1 86 ? 9.981 -2.006 -3.404 1.00 80.88 86 ASN A CA 1
ATOM 721 C C . ASN A 1 86 ? 11.148 -2.922 -3.797 1.00 80.88 86 ASN A C 1
ATOM 723 O O . ASN A 1 86 ? 11.956 -2.547 -4.642 1.00 80.88 86 ASN A O 1
ATOM 727 N N . ILE A 1 87 ? 11.202 -4.139 -3.244 1.00 82.06 87 ILE A N 1
ATOM 728 C CA . ILE A 1 87 ? 12.223 -5.137 -3.589 1.00 82.06 87 ILE A CA 1
ATOM 729 C C . ILE A 1 87 ? 12.153 -5.486 -5.079 1.00 82.06 87 ILE A C 1
ATOM 731 O O . ILE A 1 87 ? 13.165 -5.397 -5.774 1.00 82.06 87 ILE A O 1
ATOM 735 N N . VAL A 1 88 ? 10.971 -5.850 -5.584 1.00 78.62 88 VAL A N 1
ATOM 736 C CA . VAL A 1 88 ? 10.775 -6.207 -6.999 1.00 78.62 88 VAL A CA 1
ATOM 737 C C . VAL A 1 88 ? 11.206 -5.066 -7.916 1.00 78.62 88 VAL A C 1
ATOM 739 O O . VAL A 1 88 ? 11.898 -5.306 -8.902 1.00 78.62 88 VAL A O 1
ATOM 742 N N . ILE A 1 89 ? 10.863 -3.826 -7.571 1.00 83.31 89 ILE A N 1
ATOM 743 C CA . ILE A 1 89 ? 11.248 -2.637 -8.332 1.00 83.31 89 ILE A CA 1
ATOM 744 C C . ILE A 1 89 ? 12.770 -2.454 -8.332 1.00 83.31 89 ILE A C 1
ATOM 746 O O . ILE A 1 89 ? 13.362 -2.271 -9.395 1.00 83.31 89 ILE A O 1
ATOM 750 N N . THR A 1 90 ? 13.424 -2.535 -7.170 1.00 84.50 90 THR A N 1
ATOM 751 C CA . THR A 1 90 ? 14.884 -2.402 -7.067 1.00 84.50 90 THR A CA 1
ATOM 752 C C . THR A 1 90 ? 15.605 -3.473 -7.882 1.00 84.50 90 THR A C 1
ATOM 754 O O . THR A 1 90 ? 16.513 -3.147 -8.646 1.00 84.50 90 THR A O 1
ATOM 757 N N . PHE A 1 91 ? 15.185 -4.736 -7.774 1.00 87.31 91 PHE A N 1
ATOM 758 C CA . PHE A 1 91 ? 15.763 -5.825 -8.563 1.00 87.31 91 PHE A CA 1
ATOM 759 C C . PHE A 1 91 ? 15.472 -5.681 -10.057 1.00 87.31 91 PHE A C 1
ATOM 761 O O . PHE A 1 91 ? 16.361 -5.930 -10.868 1.00 87.31 91 PHE A O 1
ATOM 768 N N . GLY A 1 92 ? 14.267 -5.242 -10.427 1.00 85.94 92 GLY A N 1
ATOM 769 C CA . GLY A 1 92 ? 13.894 -4.981 -11.814 1.00 85.94 92 GLY A CA 1
ATOM 770 C C . GLY A 1 92 ? 14.790 -3.923 -12.454 1.00 85.94 92 GLY A C 1
ATOM 771 O O . GLY A 1 92 ? 15.369 -4.168 -13.511 1.00 85.94 92 GLY A O 1
ATOM 772 N N . TYR A 1 93 ? 14.985 -2.784 -11.783 1.00 86.94 93 TYR A N 1
ATOM 773 C CA . TYR A 1 93 ? 15.883 -1.736 -12.272 1.00 86.94 93 TYR A CA 1
ATOM 774 C C . TYR A 1 93 ? 17.344 -2.188 -12.308 1.00 86.94 93 TYR A C 1
ATOM 776 O O . TYR A 1 93 ? 18.027 -1.940 -13.299 1.00 86.94 93 TYR A O 1
ATOM 784 N N . ALA A 1 94 ? 17.830 -2.881 -11.274 1.00 89.69 94 ALA A N 1
ATOM 785 C CA . ALA A 1 94 ? 19.201 -3.387 -11.248 1.00 89.69 94 ALA A CA 1
ATOM 786 C C . ALA A 1 94 ? 19.465 -4.395 -12.379 1.00 89.69 94 ALA A C 1
ATOM 788 O O . ALA A 1 94 ? 20.473 -4.291 -13.079 1.00 89.69 94 ALA A O 1
ATOM 789 N N . GLY A 1 95 ? 18.541 -5.336 -12.593 1.00 87.75 95 GLY A N 1
ATOM 790 C CA . GLY A 1 95 ? 18.616 -6.309 -13.681 1.00 87.75 95 GLY A CA 1
ATOM 791 C C . GLY A 1 95 ? 18.591 -5.636 -15.050 1.00 87.75 95 GLY A C 1
ATOM 792 O O . GLY A 1 95 ? 19.399 -5.971 -15.914 1.00 87.75 95 GLY A O 1
ATOM 793 N N . PHE A 1 96 ? 17.734 -4.628 -15.226 1.00 86.38 96 PHE A N 1
ATOM 794 C CA . PHE A 1 96 ? 17.702 -3.849 -16.457 1.00 86.38 96 PHE A CA 1
ATOM 795 C C . PHE A 1 96 ? 19.036 -3.141 -16.713 1.00 86.38 96 PHE A C 1
ATOM 797 O O . PHE A 1 96 ? 19.591 -3.266 -17.800 1.00 86.38 96 PHE A O 1
ATOM 804 N N . PHE A 1 97 ? 19.575 -2.414 -15.728 1.00 87.88 97 PHE A N 1
ATOM 805 C CA . PHE A 1 97 ? 20.843 -1.696 -15.892 1.00 87.88 97 PHE A CA 1
ATOM 806 C C . PHE A 1 97 ? 22.017 -2.634 -16.181 1.00 87.88 97 PHE A C 1
ATOM 808 O O . PHE A 1 97 ? 22.908 -2.272 -16.948 1.00 87.88 97 PHE A O 1
ATOM 815 N N . ALA A 1 98 ? 22.008 -3.844 -15.618 1.00 89.88 98 ALA A N 1
ATOM 816 C CA . ALA A 1 98 ? 23.005 -4.861 -15.930 1.00 89.88 98 ALA A CA 1
ATOM 817 C C . ALA A 1 98 ? 22.943 -5.290 -17.407 1.00 89.88 98 ALA A C 1
ATOM 819 O O . ALA A 1 98 ? 23.977 -5.335 -18.071 1.00 89.88 98 ALA A O 1
ATOM 820 N N . ILE A 1 99 ? 21.740 -5.549 -17.934 1.00 85.88 99 ILE A N 1
ATOM 821 C CA . ILE A 1 99 ? 21.540 -5.886 -19.354 1.00 85.88 99 ILE A CA 1
ATOM 822 C C . ILE A 1 99 ? 21.929 -4.700 -20.239 1.00 85.88 99 ILE A C 1
ATOM 824 O O . ILE A 1 99 ? 22.658 -4.868 -21.211 1.00 85.88 99 ILE A O 1
ATOM 828 N N . TRP A 1 100 ? 21.489 -3.494 -19.883 1.00 88.44 100 TRP A N 1
ATOM 829 C CA . TRP A 1 100 ? 21.807 -2.272 -20.613 1.00 88.44 100 TRP A CA 1
ATOM 830 C C . TRP A 1 100 ? 23.314 -2.070 -20.767 1.00 88.44 100 TRP A C 1
ATOM 832 O O . TRP A 1 100 ? 23.783 -1.915 -21.886 1.00 88.44 100 TRP A O 1
ATOM 842 N N . ASN A 1 101 ? 24.071 -2.141 -19.670 1.00 88.75 101 ASN A N 1
ATOM 843 C CA . ASN A 1 101 ? 25.526 -1.962 -19.676 1.00 88.75 101 ASN A CA 1
ATOM 844 C C . ASN A 1 101 ? 26.239 -3.006 -20.555 1.00 88.75 101 ASN A C 1
ATOM 846 O O . ASN A 1 101 ? 27.268 -2.733 -21.159 1.00 88.75 101 ASN A O 1
ATOM 850 N N . PHE A 1 102 ? 25.680 -4.211 -20.666 1.00 87.56 102 PHE A N 1
ATOM 851 C CA . PHE A 1 102 ? 26.236 -5.245 -21.535 1.00 87.56 102 PHE A CA 1
ATOM 852 C C . PHE A 1 102 ? 25.998 -4.970 -23.031 1.00 87.56 102 PHE A C 1
ATOM 854 O O . PHE A 1 102 ? 26.809 -5.363 -23.870 1.00 87.56 102 PHE A O 1
ATOM 861 N N . VAL A 1 103 ? 24.882 -4.323 -23.378 1.00 86.62 103 VAL A N 1
ATOM 862 C CA . VAL A 1 103 ? 24.420 -4.176 -24.768 1.00 86.62 103 VAL A CA 1
ATOM 863 C C . VAL A 1 103 ? 24.687 -2.769 -25.332 1.00 86.62 103 VAL A C 1
ATOM 865 O O . VAL A 1 103 ? 24.847 -2.628 -26.544 1.00 86.62 103 VAL A O 1
ATOM 868 N N . SER A 1 104 ? 24.807 -1.740 -24.484 1.00 86.44 104 SER A N 1
ATOM 869 C CA . SER A 1 104 ? 24.889 -0.324 -24.882 1.00 86.44 104 SER A CA 1
ATOM 870 C C . SER A 1 104 ? 26.037 -0.008 -25.832 1.00 86.44 104 SER A C 1
ATOM 872 O O . SER A 1 104 ? 25.849 0.740 -26.786 1.00 86.44 104 SER A O 1
ATOM 874 N N . ASP A 1 105 ? 27.206 -0.613 -25.620 1.00 88.62 105 ASP A N 1
ATOM 875 C CA . ASP A 1 105 ? 28.415 -0.318 -26.404 1.00 88.62 105 ASP A CA 1
ATOM 876 C C . ASP A 1 105 ? 28.340 -0.844 -27.843 1.00 88.62 105 ASP A C 1
ATOM 878 O O . ASP A 1 105 ? 29.174 -0.511 -28.685 1.00 88.62 105 ASP A O 1
ATOM 882 N N . ARG A 1 106 ? 27.360 -1.707 -28.128 1.00 84.69 106 ARG A N 1
ATOM 883 C CA . ARG A 1 106 ? 27.193 -2.377 -29.422 1.00 84.69 106 ARG A CA 1
ATOM 884 C C . ARG A 1 106 ? 25.937 -1.943 -30.169 1.00 84.69 106 ARG A C 1
ATOM 886 O O . ARG A 1 106 ? 25.720 -2.428 -31.275 1.00 84.69 106 ARG A O 1
ATOM 893 N N . LEU A 1 107 ? 25.115 -1.090 -29.565 1.00 84.25 107 LEU A N 1
ATOM 894 C CA . LEU A 1 107 ? 23.876 -0.597 -30.153 1.00 84.25 107 LEU A CA 1
ATOM 895 C C . LEU A 1 107 ? 24.132 0.635 -31.017 1.00 84.25 107 LEU A C 1
ATOM 897 O O . LEU A 1 107 ? 24.964 1.487 -30.693 1.00 84.25 107 LEU A O 1
ATOM 901 N N . HIS A 1 108 ? 23.358 0.753 -32.094 1.00 85.69 108 HIS A N 1
ATOM 902 C CA . HIS A 1 108 ? 23.306 1.970 -32.889 1.00 85.69 108 HIS A CA 1
ATOM 903 C C . HIS A 1 108 ? 22.914 3.154 -31.989 1.00 85.69 108 HIS A C 1
ATOM 905 O O . HIS A 1 108 ? 22.045 3.035 -31.122 1.00 85.69 108 HIS A O 1
ATOM 911 N N . SER A 1 109 ? 23.531 4.323 -32.190 1.00 86.81 109 SER A N 1
ATOM 912 C CA . SER A 1 109 ? 23.305 5.500 -31.335 1.00 86.81 109 SER A CA 1
ATOM 913 C C . SER A 1 109 ? 21.829 5.916 -31.240 1.00 86.81 109 SER A C 1
ATOM 915 O O . SER A 1 109 ? 21.407 6.425 -30.202 1.00 86.81 109 SER A O 1
ATOM 917 N N . TRP A 1 110 ? 21.043 5.673 -32.294 1.00 83.69 110 TRP A N 1
ATOM 918 C CA . TRP A 1 110 ? 19.609 5.951 -32.333 1.00 83.69 110 TRP A CA 1
ATOM 919 C C . TRP A 1 110 ? 18.805 5.030 -31.408 1.00 83.69 110 TRP A C 1
ATOM 921 O O . TRP A 1 110 ? 18.018 5.511 -30.594 1.00 83.69 110 TRP A O 1
ATOM 931 N N . ASP A 1 111 ? 19.058 3.723 -31.467 1.00 85.44 111 ASP A N 1
ATOM 932 C CA . ASP A 1 111 ? 18.365 2.721 -30.650 1.00 85.44 111 ASP A CA 1
ATOM 933 C C . ASP A 1 111 ? 18.695 2.905 -29.167 1.00 85.44 111 ASP A C 1
ATOM 935 O O . ASP A 1 111 ? 17.808 2.874 -28.309 1.00 85.44 111 ASP A O 1
ATOM 939 N N . THR A 1 112 ? 19.960 3.217 -28.874 1.00 89.25 112 THR A N 1
ATOM 940 C CA . THR A 1 112 ? 20.411 3.600 -27.535 1.00 89.25 112 THR A CA 1
ATOM 941 C C . THR A 1 112 ? 19.668 4.846 -27.040 1.00 89.25 112 THR A C 1
ATOM 943 O O . THR A 1 112 ? 19.149 4.854 -25.924 1.00 89.25 112 THR A O 1
ATOM 946 N N . ALA A 1 113 ? 19.552 5.896 -27.859 1.00 87.12 113 ALA A N 1
ATOM 947 C CA . ALA A 1 113 ? 18.838 7.113 -27.473 1.00 87.12 113 ALA A CA 1
ATOM 948 C C . ALA A 1 113 ? 17.340 6.859 -27.228 1.00 87.12 113 ALA A C 1
ATOM 950 O O . ALA A 1 113 ? 16.787 7.360 -26.247 1.00 87.12 113 ALA A O 1
ATOM 951 N N . LEU A 1 114 ? 16.691 6.052 -28.073 1.00 87.25 114 LEU A N 1
ATOM 952 C CA . LEU A 1 114 ? 15.270 5.724 -27.953 1.00 87.25 114 LEU A CA 1
ATOM 953 C C . LEU A 1 114 ? 14.992 4.924 -26.678 1.00 87.25 114 LEU A C 1
ATOM 955 O O . LEU A 1 114 ? 14.123 5.303 -25.893 1.00 87.25 114 LEU A O 1
ATOM 959 N N . ILE A 1 115 ? 15.756 3.860 -26.422 1.00 88.81 115 ILE A N 1
ATOM 960 C CA . ILE A 1 115 ? 15.594 3.044 -25.212 1.00 88.81 115 ILE A CA 1
ATOM 961 C C . ILE A 1 115 ? 15.877 3.875 -23.957 1.00 88.81 115 ILE A C 1
ATOM 963 O O . ILE A 1 115 ? 15.108 3.808 -22.995 1.00 88.81 115 ILE A O 1
ATOM 967 N N . ALA A 1 116 ? 16.929 4.701 -23.975 1.00 88.62 116 ALA A N 1
ATOM 968 C CA . ALA A 1 116 ? 17.245 5.596 -22.868 1.00 88.62 116 ALA A CA 1
ATOM 969 C C . ALA A 1 116 ? 16.112 6.600 -22.599 1.00 88.62 116 ALA A C 1
ATOM 971 O O . ALA A 1 116 ? 15.799 6.870 -21.440 1.00 88.62 116 ALA A O 1
ATOM 972 N N . LEU A 1 117 ? 15.452 7.116 -23.641 1.00 91.06 117 LEU A N 1
ATOM 973 C CA . LEU A 1 117 ? 14.316 8.028 -23.508 1.00 91.06 117 LEU A CA 1
ATOM 974 C C . LEU A 1 117 ? 13.075 7.309 -22.959 1.00 91.06 117 LEU A C 1
ATOM 976 O O . LEU A 1 117 ? 12.456 7.799 -22.010 1.00 91.06 117 LEU A O 1
ATOM 980 N N . LEU A 1 118 ? 12.716 6.136 -23.493 1.00 87.50 118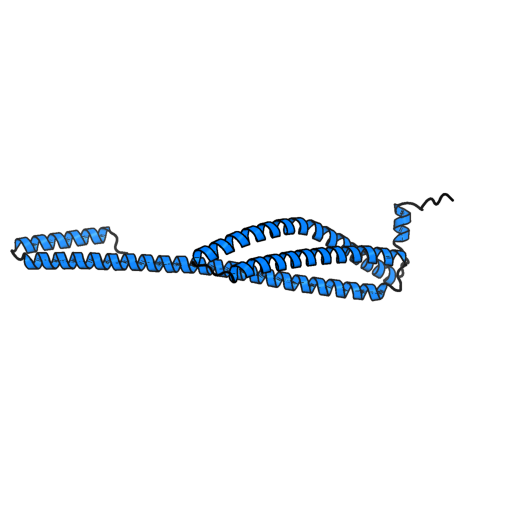 LEU A N 1
ATOM 981 C CA . LEU A 1 118 ? 11.561 5.365 -23.008 1.00 87.50 118 LEU A CA 1
ATOM 982 C C . LEU A 1 118 ? 11.743 4.939 -21.550 1.00 87.50 118 LEU A C 1
ATOM 984 O O . LEU A 1 118 ? 10.832 5.097 -20.737 1.00 87.50 118 LEU A O 1
ATOM 988 N N . LEU A 1 119 ? 12.924 4.437 -21.198 1.00 87.94 119 LEU A N 1
ATOM 989 C CA . LEU A 1 119 ? 13.191 4.038 -19.825 1.00 87.94 119 LEU A CA 1
ATOM 990 C C . LEU A 1 119 ? 13.319 5.241 -18.900 1.00 87.94 119 LEU A C 1
ATOM 992 O O . LEU A 1 119 ? 12.739 5.241 -17.817 1.00 87.94 119 LEU A O 1
ATOM 996 N N . GLY A 1 120 ? 14.058 6.267 -19.320 1.00 88.56 120 GLY A N 1
ATOM 997 C CA . GLY A 1 120 ? 14.252 7.481 -18.538 1.00 88.56 120 GLY A CA 1
ATOM 998 C C . GLY A 1 120 ? 12.925 8.163 -18.227 1.00 88.56 120 GLY A C 1
ATOM 999 O O . GLY A 1 120 ? 12.688 8.545 -17.084 1.00 88.56 120 GLY A O 1
ATOM 1000 N N . SER A 1 121 ? 12.020 8.247 -19.207 1.00 89.06 121 SER A N 1
ATOM 1001 C CA . SER A 1 121 ? 10.675 8.796 -19.003 1.00 89.06 121 SER A CA 1
ATOM 1002 C C . SER A 1 121 ? 9.825 7.934 -18.065 1.00 89.06 121 SER A C 1
ATOM 1004 O O . SER A 1 121 ? 9.222 8.484 -17.143 1.00 89.06 121 SER A O 1
ATOM 1006 N N . SER A 1 122 ? 9.828 6.605 -18.226 1.00 89.88 122 SER A N 1
ATOM 1007 C CA . SER A 1 122 ? 9.138 5.684 -17.310 1.00 89.88 122 SER A CA 1
ATOM 1008 C C . SER A 1 122 ? 9.623 5.850 -15.864 1.00 89.88 122 SER A C 1
ATOM 1010 O O . SER A 1 122 ? 8.823 6.061 -14.948 1.00 89.88 122 SER A O 1
ATOM 1012 N N . LEU A 1 123 ? 10.945 5.849 -15.667 1.00 87.31 123 LEU A N 1
ATOM 1013 C CA . LEU A 1 123 ? 11.581 5.994 -14.361 1.00 87.31 123 LEU A CA 1
ATOM 1014 C C . LEU A 1 123 ? 11.287 7.363 -13.736 1.00 87.31 123 LEU A C 1
ATOM 1016 O O . LEU A 1 123 ? 10.951 7.436 -12.556 1.00 87.31 123 LEU A O 1
ATOM 1020 N N . LEU A 1 124 ? 11.379 8.449 -14.508 1.00 89.81 124 LEU A N 1
ATOM 1021 C CA . LEU A 1 124 ? 11.135 9.805 -14.012 1.00 89.81 124 LEU A CA 1
ATOM 1022 C C . LEU A 1 124 ? 9.683 9.962 -13.552 1.00 89.81 124 LEU A C 1
ATOM 1024 O O . LEU A 1 124 ? 9.442 10.437 -12.442 1.00 89.81 124 LEU A O 1
ATOM 1028 N N . VAL A 1 125 ? 8.720 9.501 -14.356 1.00 90.00 125 VAL A N 1
ATOM 1029 C CA . VAL A 1 125 ? 7.294 9.517 -13.994 1.00 90.00 125 VAL A CA 1
ATOM 1030 C C . VAL A 1 125 ? 7.046 8.691 -12.730 1.00 90.00 125 VAL A C 1
ATOM 1032 O O . VAL A 1 125 ? 6.347 9.149 -11.823 1.00 90.00 125 VAL A O 1
ATOM 1035 N N . PHE A 1 126 ? 7.661 7.511 -12.623 1.00 86.12 126 PHE A N 1
ATOM 1036 C CA . PHE A 1 126 ? 7.545 6.655 -11.446 1.00 86.12 126 PHE A CA 1
ATOM 1037 C C . PHE A 1 126 ? 8.134 7.298 -10.176 1.00 86.12 126 PHE A C 1
ATOM 1039 O O . PHE A 1 126 ? 7.502 7.280 -9.115 1.00 86.12 126 PHE A O 1
ATOM 1046 N N . ILE A 1 127 ? 9.319 7.911 -10.269 1.00 86.25 127 ILE A N 1
ATOM 1047 C CA . ILE A 1 127 ? 9.956 8.626 -9.153 1.00 86.25 127 ILE A CA 1
ATOM 1048 C C . ILE A 1 127 ? 9.103 9.825 -8.738 1.00 86.25 127 ILE A C 1
ATOM 1050 O O . ILE A 1 127 ? 8.833 10.000 -7.552 1.00 86.25 127 ILE A O 1
ATOM 1054 N N . PHE A 1 128 ? 8.646 10.632 -9.697 1.00 89.62 128 PHE A N 1
ATOM 1055 C CA . PHE A 1 128 ? 7.809 11.799 -9.426 1.00 89.62 128 PHE A CA 1
ATOM 1056 C C . PHE A 1 128 ? 6.518 11.412 -8.699 1.00 89.62 128 PHE A C 1
ATOM 1058 O O . PHE A 1 128 ? 6.132 12.046 -7.713 1.00 89.62 128 PHE A O 1
ATOM 1065 N N . TRP A 1 129 ? 5.878 10.331 -9.147 1.00 88.06 129 TRP A N 1
ATOM 1066 C CA . TRP A 1 129 ? 4.720 9.761 -8.476 1.00 88.06 129 TRP A CA 1
ATOM 1067 C C . TRP A 1 129 ? 5.040 9.333 -7.040 1.00 88.06 129 TRP A C 1
ATOM 1069 O O . TRP A 1 129 ? 4.355 9.740 -6.102 1.00 88.06 129 TRP A O 1
ATOM 1079 N N . THR A 1 130 ? 6.108 8.555 -6.860 1.00 85.25 130 THR A N 1
ATOM 1080 C CA . THR A 1 130 ? 6.520 8.036 -5.549 1.00 85.25 130 THR A CA 1
ATOM 1081 C C . THR A 1 130 ? 6.816 9.175 -4.574 1.00 85.25 130 THR A C 1
ATOM 1083 O O . THR A 1 130 ? 6.300 9.180 -3.458 1.00 85.25 130 THR A O 1
ATOM 1086 N N . LEU A 1 131 ? 7.554 10.198 -5.015 1.00 86.56 131 LEU A N 1
ATOM 1087 C CA . LEU A 1 131 ? 7.828 11.397 -4.224 1.00 86.56 131 LEU A CA 1
ATOM 1088 C C . LEU A 1 131 ? 6.546 12.152 -3.862 1.00 86.56 131 LEU A C 1
ATOM 1090 O O . LEU A 1 131 ? 6.406 12.596 -2.725 1.00 86.56 131 LEU A O 1
ATOM 1094 N N . SER A 1 132 ? 5.594 12.262 -4.790 1.00 87.56 132 SER A N 1
ATOM 1095 C CA . SER A 1 132 ? 4.309 12.927 -4.541 1.00 87.56 132 SER A CA 1
ATOM 1096 C C . SER A 1 132 ? 3.498 12.211 -3.455 1.00 87.56 132 SER A C 1
ATOM 1098 O O . SER A 1 132 ? 2.969 12.861 -2.550 1.00 87.56 132 SER A O 1
ATOM 1100 N N . VAL A 1 133 ? 3.439 10.875 -3.498 1.00 84.81 133 VAL A N 1
ATOM 1101 C CA . VAL A 1 133 ? 2.782 10.048 -2.468 1.00 84.81 133 VAL A CA 1
ATOM 1102 C C . VAL A 1 133 ? 3.491 10.198 -1.122 1.00 84.81 133 VAL A C 1
ATOM 1104 O O . VAL A 1 133 ? 2.845 10.487 -0.115 1.00 84.81 133 VAL A O 1
ATOM 1107 N N . SER A 1 134 ? 4.818 10.053 -1.093 1.00 81.94 134 SER A N 1
ATOM 1108 C CA . SER A 1 134 ? 5.606 10.189 0.136 1.00 81.94 134 SER A CA 1
ATOM 1109 C C . SER A 1 134 ? 5.456 11.575 0.759 1.00 81.94 134 SER A C 1
ATOM 1111 O O . SER A 1 134 ? 5.306 11.685 1.975 1.00 81.94 134 SER A O 1
ATOM 1113 N N . PHE A 1 135 ? 5.430 12.632 -0.055 1.00 87.38 135 PHE A N 1
ATOM 1114 C CA . PHE A 1 135 ? 5.222 13.996 0.420 1.00 87.38 135 PHE A CA 1
ATOM 1115 C C . PHE A 1 135 ? 3.820 14.187 1.009 1.00 87.38 135 PHE A C 1
ATOM 1117 O O . PHE A 1 135 ? 3.676 14.772 2.085 1.00 87.38 135 PHE A O 1
ATOM 1124 N N . HIS A 1 136 ? 2.786 13.646 0.355 1.00 86.19 136 HIS A N 1
ATOM 1125 C CA . HIS A 1 136 ? 1.420 13.679 0.876 1.00 86.19 136 HIS A CA 1
ATOM 1126 C C . HIS A 1 136 ? 1.314 12.957 2.226 1.00 86.19 136 HIS A C 1
ATOM 1128 O O . HIS A 1 136 ? 0.780 13.525 3.179 1.00 86.19 136 HIS A O 1
ATOM 1134 N N . ASN A 1 137 ? 1.892 11.757 2.337 1.00 82.88 137 ASN A N 1
ATOM 1135 C CA . ASN A 1 137 ? 1.905 10.973 3.573 1.00 82.88 137 ASN A CA 1
ATOM 1136 C C . ASN A 1 137 ? 2.678 11.676 4.693 1.00 82.88 137 ASN A C 1
ATOM 1138 O O . ASN A 1 137 ? 2.184 11.765 5.814 1.00 82.88 137 ASN A O 1
ATOM 1142 N N . ALA A 1 138 ? 3.852 12.242 4.398 1.00 82.75 138 ALA A N 1
ATOM 1143 C CA . ALA A 1 138 ? 4.634 12.992 5.379 1.00 82.75 138 ALA A CA 1
ATOM 1144 C C . ALA A 1 138 ? 3.863 14.214 5.905 1.00 82.75 138 ALA A C 1
ATOM 1146 O O . ALA A 1 138 ? 3.853 14.490 7.107 1.00 82.75 138 ALA A O 1
ATOM 1147 N N . PHE A 1 139 ? 3.168 14.935 5.020 1.00 86.88 139 PHE A N 1
ATOM 1148 C CA . PHE A 1 139 ? 2.370 16.095 5.407 1.00 86.88 139 PHE A CA 1
ATOM 1149 C C . PHE A 1 139 ? 1.103 15.711 6.184 1.00 86.88 139 PHE A C 1
ATOM 1151 O O . PHE A 1 139 ? 0.744 16.385 7.153 1.00 86.88 139 PHE A O 1
ATOM 1158 N N . ALA A 1 140 ? 0.440 14.621 5.791 1.00 84.38 140 ALA A N 1
ATOM 1159 C CA . ALA A 1 140 ? -0.692 14.045 6.508 1.00 84.38 140 ALA A CA 1
ATOM 1160 C C . ALA A 1 140 ? -0.292 13.611 7.925 1.00 84.38 140 ALA A C 1
ATOM 1162 O O . ALA A 1 140 ? -0.936 14.016 8.894 1.00 84.38 140 ALA A O 1
ATOM 1163 N N . MET A 1 141 ? 0.828 12.895 8.055 1.00 78.50 141 MET A N 1
ATOM 1164 C CA . MET A 1 141 ? 1.357 12.446 9.341 1.00 78.50 141 MET A CA 1
ATOM 1165 C C . MET A 1 141 ? 1.702 13.631 10.243 1.00 78.50 141 MET A C 1
ATOM 1167 O O . MET A 1 141 ? 1.259 13.684 11.385 1.00 78.50 141 MET A O 1
ATOM 1171 N N . ARG A 1 142 ? 2.379 14.659 9.711 1.00 83.25 142 ARG A N 1
ATOM 1172 C CA . ARG A 1 142 ? 2.680 15.886 10.467 1.00 83.25 142 ARG A CA 1
ATOM 1173 C C . ARG A 1 142 ? 1.416 16.567 11.004 1.00 83.25 142 ARG A C 1
ATOM 1175 O O . ARG A 1 142 ? 1.420 17.074 12.125 1.00 83.25 142 ARG A O 1
ATOM 1182 N N . LYS A 1 143 ? 0.330 16.585 10.223 1.00 82.25 143 LYS A N 1
ATOM 1183 C CA . LYS A 1 143 ? -0.968 17.131 10.656 1.00 82.25 143 LYS A CA 1
ATOM 1184 C C . LYS A 1 143 ? -1.629 16.290 11.748 1.00 82.25 143 LYS A C 1
ATOM 1186 O O . LYS A 1 143 ? -2.265 16.883 12.616 1.00 82.25 143 LYS A O 1
ATOM 1191 N N . LEU A 1 144 ? -1.501 14.963 11.698 1.00 78.69 144 LEU A N 1
ATOM 1192 C CA . LEU A 1 144 ? -2.008 14.060 12.734 1.00 78.69 144 LEU A CA 1
ATOM 1193 C C . LEU A 1 144 ? -1.203 14.196 14.029 1.00 78.69 144 LEU A C 1
ATOM 1195 O O . LEU A 1 144 ? -1.792 14.374 15.090 1.00 78.69 144 LEU A O 1
ATOM 1199 N N . THR A 1 145 ? 0.132 14.223 13.957 1.00 78.81 145 THR A N 1
ATOM 1200 C CA . THR A 1 145 ? 1.002 14.401 15.133 1.00 78.81 145 THR A CA 1
ATOM 1201 C C . THR A 1 145 ? 0.677 15.680 15.906 1.00 78.81 145 THR A C 1
ATOM 1203 O O . THR A 1 145 ? 0.677 15.668 17.133 1.00 78.81 145 THR A O 1
ATOM 1206 N N . GLY A 1 146 ? 0.330 16.770 15.211 1.00 80.06 146 GLY A N 1
ATOM 1207 C CA . GLY A 1 146 ? -0.105 18.01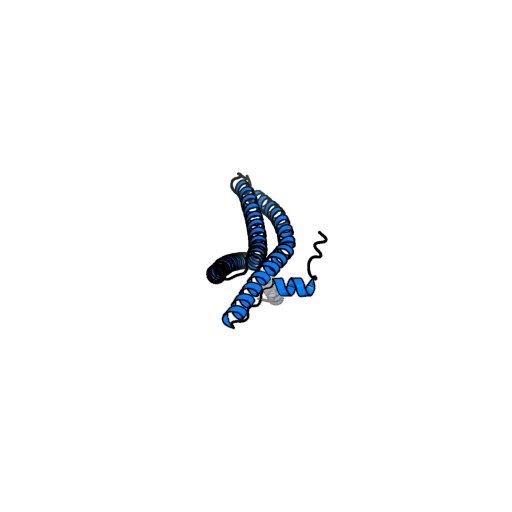1 15.859 1.00 80.06 146 GLY A CA 1
ATOM 1208 C C . GLY A 1 146 ? -1.375 17.866 16.710 1.00 80.06 146 GLY A C 1
ATOM 1209 O O . GLY A 1 146 ? -1.515 18.573 17.698 1.00 80.06 146 GLY A O 1
ATOM 1210 N N . ILE A 1 147 ? -2.271 16.936 16.367 1.00 79.62 147 ILE A N 1
ATOM 1211 C CA . ILE A 1 147 ? -3.483 16.631 17.148 1.00 79.62 147 ILE A CA 1
ATOM 1212 C C . ILE A 1 147 ? -3.145 15.691 18.306 1.00 79.62 147 ILE A C 1
ATOM 1214 O O . ILE A 1 147 ? -3.654 15.863 19.407 1.00 79.62 147 ILE A O 1
ATOM 1218 N N . TYR A 1 148 ? -2.240 14.732 18.103 1.00 72.50 148 TYR A N 1
ATOM 1219 C CA . TYR A 1 148 ? -1.789 13.858 19.190 1.00 72.50 148 TYR A CA 1
ATOM 1220 C C . TYR A 1 148 ? -1.106 14.624 20.326 1.00 72.50 148 TYR A C 1
ATOM 1222 O O . TYR A 1 148 ? -1.306 14.267 21.488 1.00 72.50 148 TYR A O 1
ATOM 1230 N N . LEU A 1 149 ? -0.337 15.662 19.987 1.00 79.12 149 LEU A N 1
ATOM 1231 C CA . LEU A 1 149 ? 0.355 16.532 20.941 1.00 79.12 149 LEU A CA 1
ATOM 1232 C C . LEU A 1 149 ? -0.535 17.630 21.536 1.00 79.12 149 LEU A C 1
ATOM 1234 O O . LEU A 1 149 ? -0.135 18.246 22.519 1.00 79.12 149 LEU A O 1
ATOM 1238 N N . ALA A 1 150 ? -1.708 17.894 20.957 1.00 82.81 150 ALA A N 1
ATOM 1239 C CA . ALA A 1 150 ? -2.642 18.848 21.534 1.00 82.81 150 ALA A CA 1
ATOM 1240 C C . ALA A 1 150 ? -3.239 18.282 22.833 1.00 82.81 150 ALA A C 1
ATOM 1242 O O . ALA A 1 150 ? -3.615 17.106 22.915 1.00 82.81 150 ALA A O 1
ATOM 1243 N N . GLU A 1 151 ? -3.294 19.134 23.853 1.00 74.31 151 GLU A N 1
ATOM 1244 C CA . GLU A 1 151 ? -3.953 18.849 25.122 1.00 74.31 151 GLU A CA 1
ATOM 1245 C C . GLU A 1 151 ? -5.463 19.007 24.927 1.00 74.31 151 GLU A C 1
ATOM 1247 O O . GLU A 1 151 ? -5.938 20.057 24.494 1.00 74.31 151 GLU A O 1
ATOM 1252 N N . PHE A 1 152 ? -6.208 17.939 25.197 1.00 76.69 152 PHE A N 1
ATOM 1253 C CA . PHE A 1 152 ? -7.668 17.929 25.175 1.00 76.69 152 PHE A CA 1
ATOM 1254 C C . PHE A 1 152 ? -8.157 17.654 26.593 1.00 76.69 152 PHE A C 1
ATOM 1256 O O . PHE A 1 152 ? -7.590 16.797 27.270 1.00 76.69 152 PHE A O 1
ATOM 1263 N N . GLU A 1 153 ? -9.208 18.353 27.024 1.00 74.00 153 GLU A N 1
ATOM 1264 C CA . GLU A 1 153 ? -9.814 18.133 28.345 1.00 74.00 153 GLU A CA 1
ATOM 1265 C C . GLU A 1 153 ? -10.464 16.746 28.453 1.00 74.00 153 GLU A C 1
ATOM 1267 O O . GLU A 1 153 ? -10.376 16.118 29.505 1.00 74.00 153 GLU A O 1
ATOM 1272 N N . ASN A 1 154 ? -11.040 16.231 27.358 1.00 80.94 154 ASN A N 1
ATOM 1273 C CA . ASN A 1 154 ? -11.680 14.916 27.307 1.00 80.94 154 ASN A CA 1
ATOM 1274 C C . ASN A 1 154 ? -11.064 14.000 26.242 1.00 80.94 154 ASN A C 1
ATOM 1276 O O . ASN A 1 154 ? -10.723 14.416 25.131 1.00 80.94 154 ASN A O 1
ATOM 1280 N N . THR A 1 155 ? -10.970 12.709 26.570 1.00 75.50 155 THR A N 1
ATOM 1281 C CA . THR A 1 155 ? -10.474 11.667 25.658 1.00 75.50 155 THR A CA 1
ATOM 1282 C C . THR A 1 155 ? -11.407 11.450 24.463 1.00 75.50 155 THR A C 1
ATOM 1284 O O . THR A 1 155 ? -10.921 11.241 23.353 1.00 75.50 155 THR A O 1
ATOM 1287 N N . GLU A 1 156 ? -12.724 11.562 24.654 1.00 79.25 156 GLU A N 1
ATOM 1288 C CA . GLU A 1 156 ? -13.716 11.411 23.578 1.00 79.25 156 GLU A CA 1
ATOM 1289 C C . GLU A 1 156 ? -13.570 12.496 22.499 1.00 79.25 156 GLU A C 1
ATOM 1291 O O . GLU A 1 156 ? -13.526 12.180 21.309 1.00 79.25 156 GLU A O 1
ATOM 1296 N N . ASP A 1 157 ? -13.373 13.757 22.902 1.00 80.56 157 ASP A N 1
ATOM 1297 C CA . ASP A 1 157 ? -13.178 14.881 21.975 1.00 80.56 157 ASP A CA 1
ATOM 1298 C C . ASP A 1 157 ? -11.892 14.725 21.150 1.00 80.56 157 ASP A C 1
ATOM 1300 O O . ASP A 1 157 ? -11.860 15.015 19.949 1.00 80.56 157 ASP A O 1
ATOM 1304 N N . LYS A 1 158 ? -10.827 14.199 21.773 1.00 76.62 158 LYS A N 1
ATOM 1305 C CA . LYS A 1 158 ? -9.568 13.888 21.085 1.00 76.62 158 LYS A CA 1
ATOM 1306 C C . LYS A 1 158 ? -9.762 12.807 20.023 1.00 76.62 158 LYS A C 1
ATOM 1308 O O . LYS A 1 158 ? -9.248 12.945 18.913 1.00 76.62 158 LYS A O 1
ATOM 1313 N N . ILE A 1 159 ? -10.498 11.745 20.350 1.00 78.81 159 ILE A N 1
ATOM 1314 C CA . ILE A 1 159 ? -10.787 10.650 19.416 1.00 78.81 159 ILE A CA 1
ATOM 1315 C C . ILE A 1 159 ? -11.629 11.169 18.246 1.00 78.81 159 ILE A C 1
ATOM 1317 O O . ILE A 1 159 ? -11.264 10.941 17.093 1.00 78.81 159 ILE A O 1
ATOM 1321 N N . ALA A 1 160 ? -12.688 11.937 18.514 1.00 83.75 160 ALA A N 1
ATOM 1322 C CA . ALA A 1 160 ? -13.530 12.521 17.472 1.00 83.75 160 ALA A CA 1
ATOM 1323 C C . ALA A 1 160 ? -12.728 13.421 16.511 1.00 83.75 160 ALA A C 1
ATOM 1325 O O . ALA A 1 160 ? -12.863 13.307 15.289 1.00 83.75 160 ALA A O 1
ATOM 1326 N N . ALA A 1 161 ? -11.831 14.259 17.044 1.00 82.56 161 ALA A N 1
ATOM 1327 C CA . ALA A 1 161 ? -10.969 15.128 16.244 1.00 82.56 161 ALA A CA 1
ATOM 1328 C C . ALA A 1 161 ? -9.968 14.350 15.368 1.00 82.56 161 ALA A C 1
ATOM 1330 O O . ALA A 1 161 ? -9.689 14.760 14.234 1.00 82.56 161 ALA A O 1
ATOM 1331 N N . ILE A 1 162 ? -9.427 13.231 15.867 1.00 82.44 162 ILE A N 1
ATOM 1332 C CA . ILE A 1 162 ? -8.549 12.339 15.094 1.00 82.44 162 ILE A CA 1
ATOM 1333 C C . ILE A 1 162 ? -9.340 11.687 13.957 1.00 82.44 162 ILE A C 1
ATOM 1335 O O . ILE A 1 162 ? -8.933 11.805 12.801 1.00 82.44 162 ILE A O 1
ATOM 1339 N N . VAL A 1 163 ? -10.495 11.087 14.262 1.00 84.19 163 VAL A N 1
ATOM 1340 C CA . VAL A 1 163 ? -11.343 10.391 13.280 1.00 84.19 163 VAL A CA 1
ATOM 1341 C C . VAL A 1 163 ? -11.791 11.337 12.163 1.00 84.19 163 VAL A C 1
ATOM 1343 O O . VAL A 1 163 ? -11.695 11.001 10.979 1.00 84.19 163 VAL A O 1
ATOM 1346 N N . GLU A 1 164 ? -12.219 12.558 12.498 1.00 86.56 164 GLU A N 1
ATOM 1347 C CA . GLU A 1 164 ? -12.620 13.549 11.493 1.00 86.56 164 GLU A CA 1
ATOM 1348 C C . GLU A 1 164 ? -11.455 13.911 10.553 1.00 86.56 164 GLU A C 1
ATOM 1350 O O . GLU A 1 164 ? -11.621 14.059 9.334 1.00 86.56 164 GLU A O 1
ATOM 1355 N N . LYS A 1 165 ? -10.247 14.048 11.105 1.00 83.56 165 LYS A N 1
ATOM 1356 C CA . LYS A 1 165 ? -9.044 14.370 10.332 1.00 83.56 165 LYS A CA 1
ATOM 1357 C C . LYS A 1 165 ? -8.560 13.212 9.478 1.00 83.56 165 LYS A C 1
ATOM 1359 O O . LYS A 1 165 ? -8.180 13.460 8.332 1.00 83.56 165 LYS A O 1
ATOM 1364 N N . GLU A 1 166 ? -8.600 11.987 9.985 1.00 82.81 166 GLU A N 1
ATOM 1365 C CA . GLU A 1 166 ? -8.289 10.788 9.208 1.00 82.81 166 GLU A CA 1
ATOM 1366 C C . GLU A 1 166 ? -9.233 10.640 8.017 1.00 82.81 166 GLU A C 1
ATOM 1368 O O . GLU A 1 166 ? -8.769 10.432 6.897 1.00 82.81 166 GLU A O 1
ATOM 1373 N N . SER A 1 167 ? -10.537 10.861 8.209 1.00 82.06 167 SER A N 1
ATOM 1374 C CA . SER A 1 167 ? -11.523 10.858 7.119 1.00 82.06 167 SER A CA 1
ATOM 1375 C C . SER A 1 167 ? -11.136 11.832 5.994 1.00 82.06 167 SER A C 1
ATOM 1377 O O . SER A 1 167 ? -11.083 11.454 4.820 1.00 82.06 167 SER A O 1
ATOM 1379 N N . LYS A 1 168 ? -10.756 13.071 6.337 1.00 83.88 168 LYS A N 1
ATOM 1380 C CA . LYS A 1 168 ? -10.327 14.082 5.351 1.00 83.88 168 LYS A CA 1
ATOM 1381 C C . LYS A 1 168 ? -9.032 13.696 4.631 1.00 83.88 168 LYS A C 1
ATOM 1383 O O . LYS A 1 168 ? -8.900 13.971 3.437 1.00 83.88 168 LYS A O 1
ATOM 1388 N N . ILE A 1 169 ? -8.082 13.078 5.333 1.00 84.56 169 ILE A N 1
ATOM 1389 C CA . ILE A 1 169 ? -6.829 12.580 4.745 1.00 84.56 169 ILE A CA 1
ATOM 1390 C C . ILE A 1 169 ? -7.125 11.422 3.781 1.00 84.56 169 ILE A C 1
ATOM 1392 O O . ILE A 1 169 ? -6.656 11.439 2.642 1.00 84.56 169 ILE A O 1
ATOM 1396 N N . ASN A 1 170 ? -7.976 10.480 4.189 1.00 81.81 170 ASN A N 1
ATOM 1397 C CA . ASN A 1 170 ? -8.380 9.332 3.380 1.00 81.81 170 ASN A CA 1
ATOM 1398 C C . ASN A 1 170 ? -9.069 9.753 2.077 1.00 81.81 170 ASN A C 1
ATOM 1400 O O . ASN A 1 170 ? -8.770 9.201 1.018 1.00 81.81 170 ASN A O 1
ATOM 1404 N N . LEU A 1 171 ? -9.909 10.792 2.101 1.00 83.38 171 LEU A N 1
ATOM 1405 C CA . LEU A 1 171 ? -10.496 11.354 0.878 1.00 83.38 171 LEU A CA 1
ATOM 1406 C C . LEU A 1 171 ? -9.434 11.901 -0.095 1.00 83.38 171 LEU A C 1
ATOM 1408 O O . LEU A 1 171 ? -9.594 11.797 -1.315 1.00 83.38 171 LEU A O 1
ATOM 1412 N N . GLY A 1 172 ? -8.346 12.479 0.423 1.00 81.00 172 GLY A N 1
ATOM 1413 C CA . GLY A 1 172 ? -7.204 12.929 -0.378 1.00 81.00 172 GLY A CA 1
ATOM 1414 C C . GLY A 1 172 ? -6.456 11.764 -1.027 1.00 81.00 172 GLY A C 1
ATOM 1415 O O . GLY A 1 172 ? -6.208 11.785 -2.236 1.00 81.00 172 GLY A O 1
ATOM 1416 N N . LEU A 1 173 ? -6.183 10.717 -0.246 1.00 80.44 173 LEU A N 1
ATOM 1417 C CA . LEU A 1 173 ? -5.542 9.487 -0.717 1.00 80.44 173 LEU A CA 1
ATOM 1418 C C . LEU A 1 173 ? -6.367 8.783 -1.800 1.00 80.44 173 LEU A C 1
ATOM 1420 O O . LEU A 1 173 ? -5.811 8.372 -2.816 1.00 80.44 173 LEU A O 1
ATOM 1424 N N . MET A 1 174 ? -7.696 8.733 -1.657 1.00 80.19 174 MET A N 1
ATOM 1425 C CA . MET A 1 174 ? -8.586 8.145 -2.667 1.00 80.19 174 MET A CA 1
ATOM 1426 C C . MET A 1 174 ? -8.474 8.834 -4.035 1.00 80.19 174 MET A C 1
ATOM 1428 O O . MET A 1 174 ? -8.508 8.169 -5.073 1.00 80.19 174 MET A O 1
ATOM 1432 N N . ARG A 1 175 ? -8.319 10.166 -4.068 1.00 83.81 175 ARG A N 1
ATOM 1433 C CA . ARG A 1 175 ? -8.113 10.898 -5.331 1.00 83.81 175 ARG A CA 1
ATOM 1434 C C . ARG A 1 175 ? -6.779 10.536 -5.972 1.00 83.81 175 ARG A C 1
ATOM 1436 O O . ARG A 1 175 ? -6.731 10.314 -7.180 1.00 83.81 175 ARG A O 1
ATOM 1443 N N . LEU A 1 176 ? -5.727 10.441 -5.161 1.00 84.12 176 LEU A N 1
ATOM 1444 C CA . LEU A 1 176 ? -4.408 9.994 -5.600 1.00 84.12 176 LEU A CA 1
ATOM 1445 C C . LEU A 1 176 ? -4.506 8.584 -6.202 1.00 84.12 176 LEU A C 1
ATOM 1447 O O . LEU A 1 176 ? -4.081 8.347 -7.328 1.00 84.12 176 LEU A O 1
ATOM 1451 N N . GLN A 1 177 ? -5.186 7.666 -5.523 1.00 83.31 177 GLN A N 1
ATOM 1452 C CA . GLN A 1 177 ? -5.323 6.286 -5.979 1.00 83.31 177 GLN A CA 1
ATOM 1453 C C . GLN A 1 177 ? -6.045 6.144 -7.328 1.00 83.31 177 GLN A C 1
ATOM 1455 O O . GLN A 1 177 ? -5.756 5.222 -8.086 1.00 83.31 177 GLN A O 1
ATOM 1460 N N . ARG A 1 178 ? -6.930 7.080 -7.690 1.00 86.50 178 ARG A N 1
ATOM 1461 C CA . ARG A 1 178 ? -7.544 7.102 -9.027 1.00 86.50 178 ARG A CA 1
ATOM 1462 C C . ARG A 1 178 ? -6.543 7.480 -10.126 1.00 86.50 178 ARG A C 1
ATOM 1464 O O . ARG A 1 178 ? -6.587 6.905 -11.208 1.00 86.50 178 ARG A O 1
ATOM 1471 N N . ILE A 1 179 ? -5.645 8.429 -9.854 1.00 89.75 179 ILE A N 1
ATOM 1472 C CA . ILE A 1 179 ? -4.594 8.856 -10.797 1.00 89.75 179 ILE A CA 1
ATOM 1473 C C . ILE A 1 179 ? -3.522 7.767 -10.937 1.00 89.75 179 ILE A C 1
ATOM 1475 O O . ILE A 1 179 ? -2.974 7.582 -12.023 1.00 89.75 179 ILE A O 1
ATOM 1479 N N . TRP A 1 180 ? -3.277 7.006 -9.865 1.00 89.00 180 TRP A N 1
ATOM 1480 C CA . TRP A 1 180 ? -2.286 5.932 -9.834 1.00 89.00 180 TRP A CA 1
ATOM 1481 C C . TRP A 1 180 ? -2.439 4.933 -10.980 1.00 89.00 180 TRP A C 1
ATOM 1483 O O . TRP A 1 180 ? -1.438 4.570 -11.583 1.00 89.00 180 TRP A O 1
ATOM 1493 N N . LEU A 1 181 ? -3.667 4.527 -11.324 1.00 89.56 181 LEU A N 1
ATOM 1494 C CA . LEU A 1 181 ? -3.887 3.571 -12.414 1.00 89.56 181 LEU A CA 1
ATOM 1495 C C . LEU A 1 181 ? -3.345 4.092 -13.749 1.00 89.56 181 LEU A C 1
ATOM 1497 O O . LEU A 1 181 ? -2.665 3.358 -14.458 1.00 89.56 181 LEU A O 1
ATOM 1501 N N . PHE A 1 182 ? -3.583 5.363 -14.072 1.00 92.50 182 PHE A N 1
ATOM 1502 C CA . PHE A 1 182 ? -3.078 5.959 -15.311 1.00 92.50 182 PHE A CA 1
ATOM 1503 C C . PHE A 1 182 ? -1.554 6.028 -15.327 1.00 92.50 182 PHE A C 1
ATOM 1505 O O . PHE A 1 182 ? -0.929 5.653 -16.318 1.00 92.50 182 PHE A O 1
ATOM 1512 N N . VAL A 1 183 ? -0.960 6.466 -14.215 1.00 89.62 183 VAL A N 1
ATOM 1513 C CA . VAL A 1 183 ? 0.497 6.525 -14.057 1.00 89.62 183 VAL 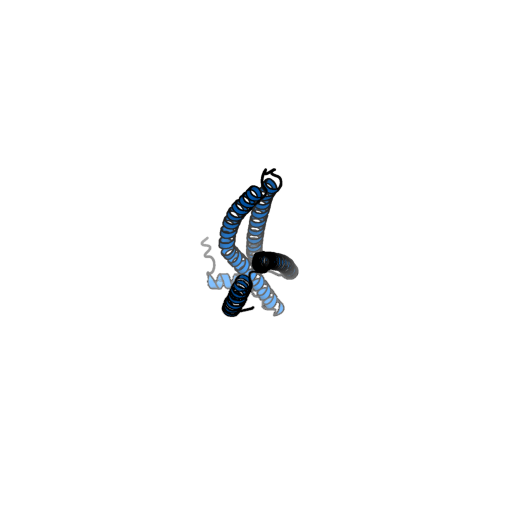A CA 1
ATOM 1514 C C . VAL A 1 183 ? 1.099 5.132 -14.194 1.00 89.62 183 VAL A C 1
ATOM 1516 O O . VAL A 1 183 ? 2.028 4.952 -14.971 1.00 89.62 183 VAL A O 1
ATOM 1519 N N . PHE A 1 184 ? 0.526 4.142 -13.509 1.00 87.94 184 PHE A N 1
ATOM 1520 C CA . PHE A 1 184 ? 0.965 2.753 -13.543 1.00 87.94 184 PHE A CA 1
ATOM 1521 C C . PHE A 1 184 ? 0.936 2.187 -14.961 1.00 87.94 184 PHE A C 1
ATOM 1523 O O . PHE A 1 184 ? 1.948 1.667 -15.429 1.00 87.94 184 PHE A O 1
ATOM 1530 N N . PHE A 1 185 ? -0.184 2.332 -15.675 1.00 92.44 185 PHE A N 1
ATOM 1531 C CA . PHE A 1 185 ? -0.284 1.866 -17.057 1.00 92.44 185 PHE A CA 1
ATOM 1532 C C . PHE A 1 185 ? 0.747 2.542 -17.957 1.00 92.44 185 PHE A C 1
ATOM 1534 O O . PHE A 1 185 ? 1.398 1.859 -18.742 1.00 92.44 185 PHE A O 1
ATOM 1541 N N . PHE A 1 186 ? 0.949 3.852 -17.813 1.00 92.81 186 PHE A N 1
ATOM 1542 C CA . PHE A 1 186 ? 1.944 4.577 -18.595 1.00 92.81 186 PHE A CA 1
ATOM 1543 C C . PHE A 1 186 ? 3.372 4.099 -18.299 1.00 92.81 186 PHE A C 1
ATOM 1545 O O . PHE A 1 186 ? 4.120 3.794 -19.228 1.00 92.81 186 PHE A O 1
ATOM 1552 N N . THR A 1 187 ? 3.753 3.976 -17.024 1.00 90.50 187 THR A N 1
ATOM 1553 C CA . THR A 1 187 ? 5.102 3.546 -16.622 1.00 90.50 187 THR A CA 1
ATOM 1554 C C . THR A 1 187 ? 5.373 2.098 -17.005 1.00 90.50 187 THR A C 1
ATOM 1556 O O . THR A 1 187 ? 6.452 1.789 -17.506 1.00 90.50 187 THR A O 1
ATOM 1559 N N . VAL A 1 188 ? 4.389 1.210 -16.831 1.00 89.69 188 VAL A N 1
ATOM 1560 C CA . VAL A 1 188 ? 4.519 -0.205 -17.192 1.00 89.69 188 VAL A CA 1
ATOM 1561 C C . VAL A 1 188 ? 4.576 -0.362 -18.703 1.00 89.69 188 VAL A C 1
ATOM 1563 O O . VAL A 1 188 ? 5.462 -1.053 -19.185 1.00 89.69 188 VAL A O 1
ATOM 1566 N N . ALA A 1 189 ? 3.705 0.303 -19.467 1.00 92.75 189 ALA A N 1
ATOM 1567 C CA . ALA A 1 189 ? 3.725 0.206 -20.925 1.00 92.75 189 ALA A CA 1
ATOM 1568 C C . ALA A 1 189 ? 5.060 0.691 -21.507 1.00 92.75 189 ALA A C 1
ATOM 1570 O O . ALA A 1 189 ? 5.664 -0.006 -22.319 1.00 92.75 189 ALA A O 1
ATOM 1571 N N . THR A 1 190 ? 5.556 1.846 -21.060 1.00 91.69 190 THR A N 1
ATOM 1572 C CA . THR A 1 190 ? 6.829 2.414 -21.536 1.00 91.69 190 THR A CA 1
ATOM 1573 C C . THR A 1 190 ? 8.039 1.596 -21.082 1.00 91.69 190 THR A C 1
ATOM 1575 O O . THR A 1 190 ? 8.899 1.272 -21.902 1.00 91.69 190 THR A O 1
ATOM 1578 N N . GLY A 1 191 ? 8.083 1.183 -19.812 1.00 89.31 191 GLY A N 1
ATOM 1579 C CA . GLY A 1 191 ? 9.181 0.387 -19.260 1.00 89.31 191 GLY A CA 1
ATOM 1580 C C . GLY A 1 191 ? 9.236 -1.030 -19.835 1.00 89.31 191 GLY A C 1
ATOM 1581 O O . GLY A 1 191 ? 10.305 -1.508 -20.213 1.00 89.31 191 GLY A O 1
ATOM 1582 N N . PHE A 1 192 ? 8.081 -1.686 -19.974 1.00 90.62 192 PHE A N 1
ATOM 1583 C CA . PHE A 1 192 ? 7.988 -3.019 -20.569 1.00 90.62 192 PHE A CA 1
ATOM 1584 C C . PHE A 1 192 ? 8.329 -2.993 -22.059 1.00 90.62 192 PHE A C 1
ATOM 1586 O O . PHE A 1 192 ? 9.055 -3.865 -22.525 1.00 90.62 192 PHE A O 1
ATOM 1593 N N . SER A 1 193 ? 7.885 -1.966 -22.794 1.00 90.81 193 SER A N 1
ATOM 1594 C CA . SER A 1 193 ? 8.260 -1.795 -24.204 1.00 90.81 193 SER A CA 1
ATOM 1595 C C . SER A 1 193 ? 9.770 -1.609 -24.368 1.00 90.81 193 SER A C 1
ATOM 1597 O O . SER A 1 193 ? 10.364 -2.247 -25.231 1.00 90.81 193 SER A O 1
ATOM 1599 N N . ALA A 1 194 ? 10.411 -0.806 -23.509 1.00 89.88 194 ALA A N 1
ATOM 1600 C CA . ALA A 1 194 ? 11.864 -0.624 -23.524 1.00 89.88 194 ALA A CA 1
ATOM 1601 C C . ALA A 1 194 ? 12.622 -1.925 -23.207 1.00 89.88 194 ALA A C 1
ATOM 1603 O O . ALA A 1 194 ? 13.586 -2.268 -23.891 1.00 89.88 194 ALA A O 1
ATOM 1604 N N . GLY A 1 195 ? 12.171 -2.675 -22.196 1.00 88.94 195 GLY A N 1
ATOM 1605 C CA . GLY A 1 195 ? 12.769 -3.961 -21.828 1.00 88.94 195 GLY A CA 1
ATOM 1606 C C . GLY A 1 195 ? 12.612 -5.018 -22.912 1.00 88.94 195 GLY A C 1
ATOM 1607 O O . GLY A 1 195 ? 13.575 -5.706 -23.244 1.00 88.94 195 GLY A O 1
ATOM 1608 N N . LEU A 1 196 ? 11.426 -5.111 -23.513 1.00 91.00 196 LEU A N 1
ATOM 1609 C CA . LEU A 1 196 ? 11.174 -6.028 -24.618 1.00 91.00 196 LEU A CA 1
ATOM 1610 C C . LEU A 1 196 ? 12.028 -5.670 -25.839 1.00 91.00 196 LEU A C 1
ATOM 1612 O O . LEU A 1 196 ? 12.638 -6.563 -26.423 1.00 91.00 196 LEU A O 1
ATOM 1616 N N . ALA A 1 197 ? 12.125 -4.381 -26.183 1.00 87.69 197 ALA A N 1
ATOM 1617 C CA . ALA A 1 197 ? 12.973 -3.912 -27.275 1.00 87.69 197 ALA A CA 1
ATOM 1618 C C . ALA A 1 197 ? 14.439 -4.315 -27.057 1.00 87.69 197 ALA A C 1
ATOM 1620 O O . ALA A 1 197 ? 15.052 -4.881 -27.959 1.00 87.69 197 ALA A O 1
ATOM 1621 N N . LEU A 1 198 ? 14.979 -4.128 -25.847 1.00 86.38 198 LEU A N 1
ATOM 1622 C CA . LEU A 1 198 ? 16.338 -4.570 -25.521 1.00 86.38 198 LEU A CA 1
ATOM 1623 C C . LEU A 1 198 ? 16.533 -6.077 -25.653 1.00 86.38 198 LEU A C 1
ATOM 1625 O O . LEU A 1 198 ? 17.541 -6.507 -26.205 1.00 86.38 198 LEU A O 1
ATOM 1629 N N . ILE A 1 199 ? 15.594 -6.882 -25.152 1.00 88.69 199 ILE A N 1
ATOM 1630 C CA . ILE A 1 199 ? 15.697 -8.345 -25.232 1.00 88.69 199 ILE A CA 1
ATOM 1631 C C . ILE A 1 199 ? 15.678 -8.801 -26.694 1.00 88.69 199 ILE A C 1
ATOM 1633 O O . ILE A 1 199 ? 16.478 -9.654 -27.075 1.00 88.69 199 ILE A O 1
ATOM 1637 N N . VAL A 1 200 ? 14.803 -8.223 -27.522 1.00 88.69 200 VAL A N 1
ATOM 1638 C CA . VAL A 1 200 ? 14.722 -8.541 -28.955 1.00 88.69 200 VAL A CA 1
ATOM 1639 C C . VAL A 1 200 ? 16.011 -8.144 -29.674 1.00 88.69 200 VAL A C 1
ATOM 1641 O O . VAL A 1 200 ? 16.577 -8.975 -30.381 1.00 88.69 200 VAL A O 1
ATOM 1644 N N . LEU A 1 201 ? 16.523 -6.930 -29.447 1.00 84.44 201 LEU A N 1
ATOM 1645 C CA . LEU A 1 201 ? 17.793 -6.479 -30.028 1.00 84.44 201 LEU A CA 1
ATOM 1646 C C . LEU A 1 201 ? 18.959 -7.379 -29.601 1.00 84.44 201 LEU A C 1
ATOM 1648 O O . LEU A 1 201 ? 19.777 -7.781 -30.429 1.00 84.44 201 LEU A O 1
ATOM 1652 N N . MET A 1 202 ? 19.004 -7.767 -28.324 1.00 84.69 202 MET A N 1
ATOM 1653 C CA . MET A 1 202 ? 20.012 -8.690 -27.809 1.00 84.69 202 MET A CA 1
ATOM 1654 C C . MET A 1 202 ? 19.916 -10.065 -28.487 1.00 84.69 202 MET A C 1
ATOM 1656 O O . MET A 1 202 ? 20.942 -10.620 -28.877 1.00 84.69 202 MET A O 1
ATOM 1660 N N . LEU A 1 203 ? 18.708 -10.607 -28.667 1.00 87.38 203 LEU A N 1
ATOM 1661 C CA . LEU A 1 203 ? 18.490 -11.894 -29.334 1.00 87.38 203 LEU A CA 1
ATOM 1662 C C . LEU A 1 203 ? 18.883 -11.857 -30.813 1.00 87.38 203 LEU A C 1
ATOM 1664 O O . LEU A 1 203 ? 19.631 -12.729 -31.251 1.00 87.38 203 LEU A O 1
ATOM 1668 N N . CYS A 1 204 ? 18.438 -10.847 -31.567 1.00 85.50 204 CYS A N 1
ATOM 1669 C CA . CYS A 1 204 ? 18.830 -10.664 -32.968 1.00 85.50 204 CYS A CA 1
ATOM 1670 C C . CYS A 1 204 ? 20.354 -10.607 -33.102 1.00 85.50 204 CYS A C 1
ATOM 1672 O O . CYS A 1 204 ? 20.933 -11.276 -33.960 1.00 85.50 204 CYS A O 1
ATOM 1674 N N . ARG A 1 205 ? 21.017 -9.896 -32.181 1.00 79.38 205 ARG A N 1
ATOM 1675 C CA . ARG A 1 205 ? 22.473 -9.780 -32.179 1.00 79.38 205 ARG A CA 1
ATOM 1676 C C . ARG A 1 205 ? 23.176 -11.094 -31.856 1.00 79.38 205 ARG A C 1
ATOM 1678 O O . ARG A 1 205 ? 24.157 -11.427 -32.515 1.00 79.38 205 ARG A O 1
ATOM 1685 N N . VAL A 1 206 ? 22.688 -11.850 -30.873 1.00 87.06 206 VAL A N 1
ATOM 1686 C CA . VAL A 1 206 ? 23.219 -13.184 -30.539 1.00 87.06 206 VAL A CA 1
ATOM 1687 C C . VAL A 1 206 ? 23.062 -14.155 -31.714 1.00 87.06 206 VAL A C 1
ATOM 1689 O O . VAL A 1 206 ? 23.925 -15.006 -31.916 1.00 87.06 206 VAL A O 1
ATOM 1692 N N . LEU A 1 207 ? 22.010 -13.999 -32.520 1.00 89.75 207 LEU A N 1
ATOM 1693 C CA . LEU A 1 207 ? 21.780 -14.782 -33.737 1.00 89.75 207 LEU A CA 1
ATOM 1694 C C . LEU A 1 207 ? 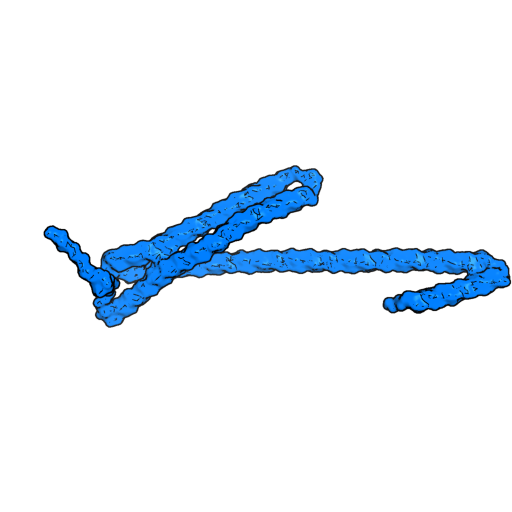22.600 -14.300 -34.949 1.00 89.75 207 LEU A C 1
ATOM 1696 O O . LEU A 1 207 ? 22.555 -14.941 -35.996 1.00 89.75 207 LEU A O 1
ATOM 1700 N N . GLY A 1 208 ? 23.352 -13.201 -34.822 1.00 85.88 208 GLY A N 1
ATOM 1701 C CA . GLY A 1 208 ? 24.144 -12.624 -35.910 1.00 85.88 208 GLY A CA 1
ATOM 1702 C C . GLY A 1 208 ? 23.313 -11.923 -36.988 1.00 85.88 208 GLY A C 1
ATOM 1703 O O . GLY A 1 208 ? 23.798 -11.750 -38.101 1.00 85.88 208 GLY A O 1
ATOM 1704 N N . ILE A 1 209 ? 22.070 -11.542 -36.682 1.00 84.25 209 ILE A N 1
ATOM 1705 C CA . ILE A 1 209 ? 21.216 -10.766 -37.583 1.00 84.25 209 ILE A CA 1
ATOM 1706 C C . ILE A 1 209 ? 21.501 -9.284 -37.316 1.00 84.25 209 ILE A C 1
ATOM 1708 O O . ILE A 1 209 ? 21.223 -8.786 -36.223 1.00 84.25 209 ILE A O 1
ATOM 1712 N N . ASP A 1 210 ? 22.069 -8.587 -38.301 1.00 77.00 210 ASP A N 1
ATOM 1713 C CA . ASP A 1 210 ? 22.193 -7.128 -38.281 1.00 77.00 210 ASP A CA 1
ATOM 1714 C C . ASP A 1 210 ? 20.800 -6.534 -38.536 1.00 77.00 210 ASP A C 1
ATOM 1716 O O . ASP A 1 210 ? 20.324 -6.486 -39.668 1.00 77.00 210 ASP A O 1
ATOM 1720 N N . PHE A 1 211 ? 20.098 -6.189 -37.458 1.00 73.81 211 PHE A N 1
ATOM 1721 C CA . PHE A 1 211 ? 18.741 -5.655 -37.493 1.00 73.81 211 PHE A CA 1
ATOM 1722 C C . PHE A 1 211 ? 18.698 -4.365 -36.676 1.00 73.81 211 PHE A C 1
ATOM 1724 O O . PHE A 1 211 ? 18.787 -4.427 -35.450 1.00 73.81 211 PHE A O 1
ATOM 1731 N N . ASP A 1 212 ? 18.555 -3.223 -37.350 1.00 76.12 212 ASP A N 1
ATOM 1732 C CA . ASP A 1 212 ? 18.402 -1.912 -36.713 1.00 76.12 212 ASP A CA 1
ATOM 1733 C C . ASP A 1 212 ? 16.913 -1.520 -36.695 1.00 76.12 212 ASP A C 1
ATOM 1735 O O . ASP A 1 212 ? 16.198 -1.642 -37.694 1.00 76.12 212 ASP A O 1
ATOM 1739 N N . LEU A 1 213 ? 16.409 -1.009 -35.563 1.00 72.81 213 LEU A N 1
ATOM 1740 C CA . LEU A 1 213 ? 15.009 -0.547 -35.465 1.00 72.81 213 LEU A CA 1
ATOM 1741 C C . LEU A 1 213 ? 14.717 0.625 -36.412 1.00 72.81 213 LEU A C 1
ATOM 1743 O O . LEU A 1 213 ? 13.570 0.843 -36.814 1.00 72.81 213 LEU A O 1
ATOM 1747 N N . PHE A 1 214 ? 15.758 1.367 -36.778 1.00 74.62 214 PHE A N 1
ATOM 1748 C CA . PHE A 1 214 ? 15.696 2.448 -37.748 1.00 74.62 214 PHE A CA 1
ATOM 1749 C C . PHE A 1 214 ? 15.210 1.976 -39.126 1.00 74.62 214 PHE A C 1
ATOM 1751 O O . PHE A 1 214 ? 14.405 2.668 -39.751 1.00 74.62 214 PHE A O 1
ATOM 1758 N N . ASP A 1 215 ? 15.596 0.772 -39.556 1.00 77.81 215 ASP A N 1
ATOM 1759 C CA . ASP A 1 215 ? 15.178 0.222 -40.848 1.00 77.81 215 ASP A CA 1
ATOM 1760 C C . ASP A 1 215 ? 13.677 -0.084 -40.872 1.00 77.81 215 ASP A C 1
ATOM 1762 O O . ASP A 1 215 ? 12.999 0.187 -41.865 1.00 77.81 215 ASP A O 1
ATOM 1766 N N . ILE A 1 216 ? 13.116 -0.567 -39.755 1.00 77.44 216 ILE A N 1
ATOM 1767 C CA . ILE A 1 216 ? 11.660 -0.726 -39.613 1.00 77.44 216 ILE A CA 1
ATOM 1768 C C . ILE A 1 216 ? 10.974 0.636 -39.651 1.00 77.44 216 ILE A C 1
ATOM 1770 O O . ILE A 1 216 ? 9.937 0.786 -40.296 1.00 77.44 216 ILE A O 1
ATOM 1774 N N . TRP A 1 217 ? 11.519 1.628 -38.946 1.00 77.88 217 TRP A N 1
ATOM 1775 C CA . TRP A 1 217 ? 10.913 2.953 -38.905 1.00 77.88 217 TRP A CA 1
ATOM 1776 C C . TRP A 1 217 ? 10.881 3.593 -40.297 1.00 77.88 217 TRP A C 1
ATOM 1778 O O . TRP A 1 217 ? 9.828 4.078 -40.708 1.00 77.88 217 TRP A O 1
ATOM 1788 N N . ILE A 1 218 ? 11.974 3.502 -41.063 1.00 77.94 218 ILE A N 1
ATOM 1789 C CA . ILE A 1 218 ? 12.011 3.927 -42.470 1.00 77.94 218 ILE A CA 1
ATOM 1790 C C . ILE A 1 218 ? 11.006 3.134 -43.309 1.00 77.94 218 ILE A C 1
ATOM 1792 O O . ILE A 1 218 ? 10.300 3.722 -44.127 1.00 77.94 218 ILE A O 1
ATOM 1796 N N . ALA A 1 219 ? 10.905 1.818 -43.110 1.00 79.56 219 ALA A N 1
ATOM 1797 C CA . ALA A 1 219 ? 9.967 0.984 -43.857 1.00 79.56 219 ALA A CA 1
ATOM 1798 C C . ALA A 1 219 ? 8.493 1.333 -43.575 1.00 79.56 219 ALA A C 1
ATOM 1800 O O . ALA A 1 219 ? 7.655 1.210 -44.466 1.00 79.56 219 ALA A O 1
ATOM 1801 N N . VAL A 1 220 ? 8.170 1.769 -42.352 1.00 81.25 220 VAL A N 1
ATOM 1802 C CA . VAL A 1 220 ? 6.798 2.097 -41.930 1.00 81.25 220 VAL A CA 1
ATOM 1803 C C . VAL A 1 220 ? 6.423 3.548 -42.236 1.00 81.25 220 VAL A C 1
ATOM 1805 O O . VAL A 1 220 ? 5.311 3.804 -42.692 1.00 81.25 220 VAL A O 1
ATOM 1808 N N . VAL A 1 221 ? 7.313 4.501 -41.959 1.00 82.75 221 VAL A N 1
ATOM 1809 C CA . VAL A 1 221 ? 7.029 5.947 -42.047 1.00 82.75 221 VAL A CA 1
ATOM 1810 C C . VAL A 1 221 ? 7.434 6.532 -43.406 1.00 82.75 221 VAL A C 1
ATOM 1812 O O . VAL A 1 221 ? 6.934 7.584 -43.799 1.00 82.75 221 VAL A O 1
ATOM 1815 N N . GLY A 1 222 ? 8.262 5.816 -44.168 1.00 75.50 222 GLY A N 1
ATOM 1816 C CA . GLY A 1 222 ? 8.852 6.288 -45.415 1.00 75.50 222 GLY A CA 1
ATOM 1817 C C . GLY A 1 222 ? 10.139 7.087 -45.171 1.00 75.50 222 GLY A C 1
ATOM 1818 O O . GLY A 1 222 ? 10.348 7.624 -44.080 1.00 75.50 222 GLY A O 1
ATOM 1819 N N . PRO A 1 223 ? 11.039 7.161 -46.170 1.00 76.69 223 PRO A N 1
ATOM 1820 C CA . PRO A 1 223 ? 12.262 7.944 -46.053 1.00 76.69 223 PRO A CA 1
ATOM 1821 C C . PRO A 1 223 ? 11.903 9.423 -45.848 1.00 76.69 223 PRO A C 1
ATOM 1823 O O . PRO A 1 223 ? 10.980 9.915 -46.506 1.00 76.69 223 PRO A O 1
ATOM 1826 N N . PRO A 1 224 ? 12.615 10.163 -44.982 1.00 71.88 224 PRO A N 1
ATOM 1827 C CA . PRO A 1 224 ? 12.364 11.587 -44.848 1.00 71.88 224 PRO A CA 1
ATOM 1828 C C . PRO A 1 224 ? 12.677 12.251 -46.191 1.00 71.88 224 PRO A C 1
ATOM 1830 O O . PRO A 1 224 ? 13.800 12.168 -46.689 1.00 71.88 224 PRO A O 1
ATOM 1833 N N . THR A 1 225 ? 11.685 12.888 -46.807 1.00 72.31 225 THR A N 1
ATOM 1834 C CA . THR A 1 225 ? 11.900 13.724 -47.988 1.00 72.31 225 THR A CA 1
ATOM 1835 C C . THR A 1 225 ? 12.608 14.991 -47.531 1.00 72.31 225 THR A C 1
ATOM 1837 O O . THR A 1 225 ? 11.970 15.990 -47.202 1.00 72.31 225 THR A O 1
ATOM 1840 N N . TYR A 1 226 ? 13.936 14.941 -47.441 1.00 72.00 226 TYR A N 1
ATOM 1841 C CA . TYR A 1 226 ? 14.742 16.151 -47.365 1.00 72.00 226 TYR A CA 1
ATOM 1842 C C . TYR A 1 226 ? 14.690 16.793 -48.760 1.00 72.00 226 TYR A C 1
ATOM 1844 O O . TYR A 1 226 ? 15.505 16.481 -49.626 1.00 72.00 226 TYR A O 1
ATOM 1852 N N . GLU A 1 227 ? 13.673 17.615 -49.023 1.00 54.81 227 GLU A N 1
ATOM 1853 C CA . GLU A 1 227 ? 13.745 18.566 -50.132 1.00 54.81 227 GLU A CA 1
ATOM 1854 C C . GLU A 1 227 ? 14.818 19.595 -49.756 1.00 54.81 227 GLU A C 1
ATOM 1856 O O . GLU A 1 227 ? 14.663 20.343 -48.788 1.00 54.81 227 GLU A O 1
ATOM 1861 N N . ILE A 1 228 ? 15.953 19.514 -50.454 1.00 59.62 228 ILE A N 1
ATOM 1862 C CA . ILE A 1 228 ? 17.098 20.428 -50.356 1.00 59.62 228 ILE A CA 1
ATOM 1863 C C . ILE A 1 228 ? 16.774 21.710 -51.121 1.00 59.62 228 ILE A C 1
ATOM 1865 O O . ILE A 1 228 ? 16.283 21.584 -52.267 1.00 59.62 228 ILE A O 1
#

Radius of gyration: 39.16 Å; chains: 1; bounding box: 83×44×113 Å